Protein AF-A0A3M1I509-F1 (afdb_monomer)

Sequence (193 aa):
MLRKSLLLSLLLALLLAACAPAASATSRAIEEPEQPPANAPALETPPPEETPPCAFVWARRELPELSAQLEEALQGLDVPRLTARAVAYGEDCLDEDGNPVYFATRQTDFYVMLEVESLQDEARLGDLLERVLTALGRFPTDQTPGPNPGYVSITFQATGEARQLRFAITQAEQALREGLRGADLLRALHPTP

Mean predicted aligned error: 12.88 Å

pLDDT: mean 86.25, std 16.76, range [48.28, 98.69]

Foldseek 3Di:
DPPPVVVVVVVVVPPPDDDDDDPDPDPDDPDDPDDPPPDDPPDPDPDPDPDADWDWDKDKDWDVVVQVLLVVLLPPPPFPDKGKTKMFTFIFTAHPVGDGPDTQGAFIEMEMETEDADPPPQQSVQQSVVSSLVSCVVCDRVNDPHNDFYKYWYWYDHVVDIDIFIDTNVQLVVCVVVVQTGNRSVCSRCPDD

Radius of gyration: 27.36 Å; Cα contacts (8 Å, |Δi|>4): 277; chains: 1; bounding box: 60×59×78 Å

Structure (mmCIF, N/CA/C/O backbone):
data_AF-A0A3M1I509-F1
#
_entry.id   AF-A0A3M1I509-F1
#
loop_
_atom_site.group_PDB
_atom_site.id
_atom_site.type_symbol
_atom_site.label_atom_id
_atom_site.label_alt_id
_atom_site.label_comp_id
_atom_site.label_asym_id
_atom_site.label_entity_id
_atom_site.label_seq_id
_atom_site.pdbx_PDB_ins_code
_atom_site.Cartn_x
_atom_site.Cartn_y
_atom_site.Cartn_z
_atom_site.occupancy
_atom_site.B_iso_or_equiv
_atom_site.auth_seq_id
_atom_site.auth_comp_id
_atom_site.auth_asym_id
_atom_site.auth_atom_id
_atom_site.pdbx_PDB_model_num
ATOM 1 N N . MET A 1 1 ? -34.908 -35.461 30.246 1.00 56.84 1 MET A N 1
ATOM 2 C CA . MET A 1 1 ? -34.281 -34.620 29.200 1.00 56.84 1 MET A CA 1
ATOM 3 C C . MET A 1 1 ? -33.261 -35.431 28.384 1.00 56.84 1 MET A C 1
ATOM 5 O O . MET A 1 1 ? -32.091 -35.097 28.378 1.00 56.84 1 MET A O 1
ATOM 9 N N . LEU A 1 2 ? -33.679 -36.510 27.701 1.00 53.81 2 LEU A N 1
ATOM 10 C CA . LEU A 1 2 ? -32.744 -37.443 27.034 1.00 53.81 2 LEU A CA 1
ATOM 11 C C . LEU A 1 2 ? -33.280 -38.002 25.697 1.00 53.81 2 LEU A C 1
ATOM 13 O O . LEU A 1 2 ? -33.045 -39.152 25.354 1.00 53.81 2 LEU A O 1
ATOM 17 N N . ARG A 1 3 ? -34.074 -37.214 24.956 1.00 55.44 3 ARG A N 1
ATOM 18 C CA . ARG A 1 3 ? -34.692 -37.650 23.681 1.00 55.44 3 ARG A CA 1
ATOM 19 C C . ARG A 1 3 ? -34.427 -36.736 22.478 1.00 55.44 3 ARG A C 1
ATOM 21 O O . ARG A 1 3 ? -34.761 -37.110 21.364 1.00 55.44 3 ARG A O 1
ATOM 28 N N . LYS A 1 4 ? -33.791 -35.573 22.669 1.00 49.66 4 LYS A N 1
ATOM 29 C CA . LYS A 1 4 ? -33.455 -34.640 21.572 1.00 49.66 4 LYS A CA 1
ATOM 30 C C . LYS A 1 4 ? -32.085 -34.900 20.923 1.00 49.66 4 LYS A C 1
ATOM 32 O O . LYS A 1 4 ? -31.875 -34.469 19.799 1.00 49.66 4 LYS A O 1
ATOM 37 N N . SER A 1 5 ? -31.191 -35.647 21.581 1.00 54.53 5 SER A N 1
ATOM 38 C CA . SER A 1 5 ? -29.825 -35.882 21.078 1.00 54.53 5 SER A CA 1
ATOM 39 C C . SER A 1 5 ? -29.721 -36.994 20.027 1.00 54.53 5 SER A C 1
ATOM 41 O O . SER A 1 5 ? -28.746 -37.014 19.292 1.00 54.53 5 SER A O 1
ATOM 43 N N . LEU A 1 6 ? -30.709 -37.896 19.917 1.00 51.38 6 LEU A N 1
ATOM 44 C CA . LEU A 1 6 ? -30.659 -38.997 18.939 1.00 51.38 6 LEU A CA 1
ATOM 45 C C . LEU A 1 6 ? -31.106 -38.573 17.527 1.00 51.38 6 LEU A C 1
ATOM 47 O O . LEU A 1 6 ? -30.670 -39.156 16.542 1.00 51.38 6 LEU A O 1
ATOM 51 N N . LEU A 1 7 ? -31.959 -37.549 17.424 1.00 52.59 7 LEU A N 1
ATOM 52 C CA . LEU A 1 7 ? -32.486 -37.052 16.145 1.00 52.59 7 LEU A CA 1
ATOM 53 C C . LEU A 1 7 ? -31.482 -36.171 15.387 1.00 52.59 7 LEU A C 1
ATOM 55 O O . LEU A 1 7 ? -31.519 -36.130 14.161 1.00 52.59 7 LEU A O 1
ATOM 59 N N . LEU A 1 8 ? -30.555 -35.514 16.093 1.00 50.69 8 LEU A N 1
ATOM 60 C CA . LEU A 1 8 ? -29.536 -34.669 15.463 1.00 50.69 8 LEU A CA 1
ATOM 61 C C . LEU A 1 8 ? -28.395 -35.496 14.844 1.00 50.69 8 LEU A C 1
ATOM 63 O O . LEU A 1 8 ? -27.834 -35.107 13.825 1.00 50.69 8 LEU A O 1
ATOM 67 N N . SER A 1 9 ? -28.098 -36.672 15.407 1.00 53.91 9 SER A N 1
ATOM 68 C CA . SER A 1 9 ? -27.063 -37.576 14.886 1.00 53.91 9 SER A CA 1
ATOM 69 C C . SER A 1 9 ? -27.472 -38.282 13.588 1.00 53.91 9 SER A C 1
ATOM 71 O O . SER A 1 9 ? -26.605 -38.620 12.790 1.00 53.91 9 SER A O 1
ATOM 73 N N . LEU A 1 10 ? -28.775 -38.472 13.337 1.00 52.72 10 LEU A N 1
ATOM 74 C CA . LEU A 1 10 ? -29.257 -39.141 12.122 1.00 52.72 10 LEU A CA 1
ATOM 75 C C . LEU A 1 10 ? -29.285 -38.208 10.895 1.00 52.72 10 LEU A C 1
ATOM 77 O O . LEU A 1 10 ? -29.111 -38.676 9.774 1.00 52.72 10 LEU A O 1
ATOM 81 N N . LEU A 1 11 ? -29.438 -36.890 11.092 1.00 53.00 11 LEU A N 1
ATOM 82 C CA . LEU A 1 11 ? -29.375 -35.910 9.996 1.00 53.00 11 LEU A CA 1
ATOM 83 C C . LEU A 1 11 ? -27.942 -35.633 9.514 1.00 53.00 11 LEU A C 1
ATOM 85 O O . LEU A 1 11 ? -27.754 -35.307 8.345 1.00 53.00 11 LEU A O 1
ATOM 89 N N . LEU A 1 12 ? -26.930 -35.800 10.373 1.00 51.00 12 LEU A N 1
ATOM 90 C CA . LEU A 1 12 ? -25.531 -35.550 10.006 1.00 51.00 12 LEU A CA 1
ATOM 91 C C . LEU A 1 12 ? -24.916 -36.689 9.166 1.00 51.00 12 LEU A C 1
ATOM 93 O O . LEU A 1 12 ? -23.935 -36.471 8.465 1.00 51.00 12 LEU A O 1
ATOM 97 N N . ALA A 1 13 ? -25.512 -37.887 9.182 1.00 53.75 13 ALA A N 1
ATOM 98 C CA . ALA A 1 13 ? -25.038 -39.035 8.404 1.00 53.75 13 ALA A CA 1
ATOM 99 C C . ALA A 1 13 ? -25.604 -39.099 6.968 1.00 53.75 13 ALA A C 1
ATOM 101 O O . ALA A 1 13 ? -25.039 -39.796 6.130 1.00 53.75 13 ALA A O 1
ATOM 102 N N . LEU A 1 14 ? -26.693 -38.379 6.657 1.00 50.78 14 LEU A N 1
ATOM 103 C CA . LEU A 1 14 ? -27.383 -38.488 5.359 1.00 50.78 14 LEU A CA 1
ATOM 104 C C . LEU A 1 14 ? -26.909 -37.495 4.278 1.00 50.78 14 LEU A C 1
ATOM 106 O O . LEU A 1 14 ? -27.309 -37.627 3.126 1.00 50.78 14 LEU A O 1
ATOM 110 N N . LEU A 1 15 ? -26.060 -36.519 4.615 1.00 51.78 15 LEU A N 1
ATOM 111 C CA . LEU A 1 15 ? -25.585 -35.481 3.679 1.00 51.78 15 LEU A CA 1
ATOM 112 C C . LEU A 1 15 ? -24.199 -35.767 3.066 1.00 51.78 15 LEU A C 1
ATOM 114 O O . LEU A 1 15 ? -23.689 -34.954 2.303 1.00 51.78 15 LEU A O 1
ATOM 118 N N . LEU A 1 16 ? -23.597 -36.926 3.354 1.00 53.19 16 LEU A N 1
ATOM 119 C CA . LEU A 1 16 ? -22.263 -37.325 2.868 1.00 53.19 16 LEU A CA 1
ATOM 120 C C . LEU A 1 16 ? -22.282 -38.194 1.591 1.00 53.19 16 LEU A C 1
ATOM 122 O O . LEU A 1 16 ? -21.254 -38.752 1.219 1.00 53.19 16 LEU A O 1
ATOM 126 N N . ALA A 1 17 ? -23.423 -38.322 0.903 1.00 57.19 17 ALA A N 1
ATOM 127 C CA . ALA A 1 17 ? -23.593 -39.258 -0.214 1.00 57.19 17 ALA A CA 1
ATOM 128 C C . ALA A 1 17 ? -24.190 -38.616 -1.484 1.00 57.19 17 ALA A C 1
ATOM 130 O O . ALA A 1 17 ? -25.269 -39.001 -1.918 1.00 57.19 17 ALA A O 1
ATOM 131 N N . ALA A 1 18 ? -23.505 -37.637 -2.080 1.00 53.09 18 ALA A N 1
ATOM 132 C CA . ALA A 1 18 ? -23.700 -37.158 -3.463 1.00 53.09 18 ALA A CA 1
ATOM 133 C C . ALA A 1 18 ? -22.638 -36.066 -3.708 1.00 53.09 18 ALA A C 1
ATOM 135 O O . ALA A 1 18 ? -22.552 -35.141 -2.919 1.00 53.09 18 ALA A O 1
ATOM 136 N N . CYS A 1 19 ? -21.738 -36.065 -4.684 1.00 51.09 19 CYS A N 1
ATOM 137 C CA . CYS A 1 19 ? -21.673 -36.675 -5.998 1.00 51.09 19 CYS A CA 1
ATOM 138 C C . CYS A 1 19 ? -20.197 -36.969 -6.297 1.00 51.09 19 CYS A C 1
ATOM 140 O O . CYS A 1 19 ? -19.355 -36.080 -6.181 1.00 51.09 19 CYS A O 1
ATOM 142 N N . ALA A 1 20 ? -19.887 -38.187 -6.733 1.00 63.75 20 ALA A N 1
ATOM 143 C CA . ALA A 1 20 ? -18.622 -38.464 -7.401 1.00 63.75 20 ALA A CA 1
ATOM 144 C C . ALA A 1 20 ? -18.786 -38.129 -8.896 1.00 63.75 20 ALA A C 1
ATOM 146 O O . ALA A 1 20 ? -19.652 -38.727 -9.540 1.00 63.75 20 ALA A O 1
ATOM 147 N N . PRO A 1 21 ? -18.009 -37.200 -9.483 1.00 63.31 21 PRO A N 1
ATOM 148 C CA . PRO A 1 21 ? -17.959 -37.070 -10.930 1.00 63.31 21 PRO A CA 1
ATOM 149 C C . PRO A 1 21 ? -17.205 -38.269 -11.518 1.00 63.31 21 PRO A C 1
ATOM 151 O O . PRO A 1 21 ? -16.049 -38.533 -11.188 1.00 63.31 21 PRO A O 1
ATOM 154 N N . ALA A 1 22 ? -17.892 -39.006 -12.389 1.00 62.72 22 ALA A N 1
ATOM 155 C CA . ALA A 1 22 ? -17.317 -40.069 -13.195 1.00 62.72 22 ALA A CA 1
ATOM 156 C C . ALA A 1 22 ? -16.249 -39.482 -14.130 1.00 62.72 22 ALA A C 1
ATOM 158 O O . ALA A 1 22 ? -16.558 -38.732 -15.057 1.00 62.72 22 ALA A O 1
ATOM 159 N N . ALA A 1 23 ? -14.986 -39.828 -13.886 1.00 57.03 23 ALA A N 1
ATOM 160 C CA . ALA A 1 23 ? -13.900 -39.551 -14.810 1.00 57.03 23 ALA A CA 1
ATOM 161 C C . ALA A 1 23 ? -14.115 -40.384 -16.084 1.00 57.03 23 ALA A C 1
ATOM 163 O O . ALA A 1 23 ? -13.901 -41.596 -16.096 1.00 57.03 23 ALA A O 1
ATOM 164 N N . SER A 1 24 ? -14.569 -39.735 -17.155 1.00 61.34 24 SER A N 1
ATOM 165 C CA . SER A 1 24 ? -14.547 -40.320 -18.494 1.00 61.34 24 SER A CA 1
ATOM 166 C C . SER A 1 24 ? -13.108 -40.293 -18.997 1.00 61.34 24 SER A C 1
ATOM 168 O O . SER A 1 24 ? -12.571 -39.238 -19.325 1.00 61.34 24 SER A O 1
ATOM 170 N N . ALA A 1 25 ? -12.468 -41.459 -19.019 1.00 56.97 25 ALA A N 1
ATOM 171 C CA . ALA A 1 25 ? -11.192 -41.645 -19.689 1.00 56.97 25 ALA A CA 1
ATOM 172 C C . ALA A 1 25 ? -11.435 -41.657 -21.205 1.00 56.97 25 ALA A C 1
ATOM 174 O O . ALA A 1 25 ? -11.765 -42.686 -21.793 1.00 56.97 25 ALA A O 1
ATOM 175 N N . THR A 1 26 ? -11.300 -40.497 -21.845 1.00 59.62 26 THR A N 1
ATOM 176 C CA . THR A 1 26 ? -11.258 -40.400 -23.304 1.00 59.62 26 THR A CA 1
ATOM 177 C C . THR A 1 26 ? -9.924 -40.972 -23.777 1.00 59.62 26 THR A C 1
ATOM 179 O O . THR A 1 26 ? -8.871 -40.361 -23.597 1.00 59.62 26 THR A O 1
ATOM 182 N N . SER A 1 27 ? -9.966 -42.169 -24.361 1.00 63.31 27 SER A N 1
ATOM 183 C CA . SER A 1 27 ? -8.847 -42.761 -25.091 1.00 63.31 27 SER A CA 1
ATOM 184 C C . SER A 1 27 ? -8.543 -41.872 -26.299 1.00 63.31 27 SER A C 1
ATOM 186 O O . SER A 1 27 ? -9.297 -41.841 -27.270 1.00 63.31 27 SER A O 1
ATOM 188 N N . ARG A 1 28 ? -7.473 -41.077 -26.208 1.00 60.59 28 ARG A N 1
ATOM 189 C CA . ARG A 1 28 ? -6.906 -40.385 -27.365 1.00 60.59 28 ARG A CA 1
ATOM 190 C C . ARG A 1 28 ? -6.268 -41.444 -28.256 1.00 60.59 28 ARG A C 1
ATOM 192 O O . ARG A 1 28 ? -5.337 -42.124 -27.829 1.00 60.59 28 ARG A O 1
ATOM 199 N N . ALA A 1 29 ? -6.776 -41.569 -29.478 1.00 63.09 29 ALA A N 1
ATOM 200 C CA . ALA A 1 29 ? -6.044 -42.209 -30.554 1.00 63.09 29 ALA A CA 1
ATOM 201 C C . ALA A 1 29 ? -4.679 -41.516 -30.668 1.00 63.09 29 ALA A C 1
ATOM 203 O O . ALA A 1 29 ? -4.600 -40.288 -30.711 1.00 63.09 29 ALA A O 1
ATOM 204 N N . ILE A 1 30 ? -3.615 -42.312 -30.631 1.00 62.16 30 ILE A N 1
ATOM 205 C CA . ILE A 1 30 ? -2.266 -41.860 -30.949 1.00 62.16 30 ILE A CA 1
ATOM 206 C C . ILE A 1 30 ? -2.284 -41.621 -32.454 1.00 62.16 30 ILE A C 1
ATOM 208 O O . ILE A 1 30 ? -2.328 -42.570 -33.234 1.00 62.16 30 ILE A O 1
ATOM 212 N N . GLU A 1 31 ? -2.364 -40.355 -32.840 1.00 62.00 31 GLU A N 1
ATOM 213 C CA . GLU A 1 31 ? -2.177 -39.932 -34.219 1.00 62.00 31 GLU A CA 1
ATOM 214 C C . GLU A 1 31 ? -0.693 -40.116 -34.548 1.00 62.00 31 GLU A C 1
ATOM 216 O O . GLU A 1 31 ? 0.190 -39.641 -33.826 1.00 62.00 31 GLU A O 1
ATOM 221 N N . GLU A 1 32 ? -0.435 -40.918 -35.576 1.00 66.19 32 GLU A N 1
ATOM 222 C CA . GLU A 1 32 ? 0.894 -41.171 -36.114 1.00 66.19 32 GLU A CA 1
ATOM 223 C C . GLU A 1 32 ? 1.511 -39.831 -36.545 1.00 66.19 32 GLU A C 1
ATOM 225 O O . GLU A 1 32 ? 0.829 -39.058 -37.220 1.00 66.19 32 GLU A O 1
ATOM 230 N N . PRO A 1 33 ? 2.755 -39.503 -36.147 1.00 61.88 33 PRO A N 1
ATOM 231 C CA . PRO A 1 33 ? 3.369 -38.241 -36.529 1.00 61.88 33 PRO A CA 1
ATOM 232 C C . PRO A 1 33 ? 3.486 -38.177 -38.050 1.00 61.88 33 PRO A C 1
ATOM 234 O O . PRO A 1 33 ? 4.293 -38.887 -38.651 1.00 61.88 33 PRO A O 1
ATOM 237 N N . GLU A 1 34 ? 2.673 -37.328 -38.672 1.00 63.97 34 GLU A N 1
ATOM 238 C CA . GLU A 1 34 ? 2.767 -37.047 -40.095 1.00 63.97 34 GLU A CA 1
ATOM 239 C C . GLU A 1 34 ? 4.149 -36.441 -40.360 1.00 63.97 34 GLU A C 1
ATOM 241 O O . GLU A 1 34 ? 4.530 -35.406 -39.806 1.00 63.97 34 GLU A O 1
ATOM 246 N N . GLN A 1 35 ? 4.951 -37.169 -41.134 1.00 65.50 35 GLN A N 1
ATOM 247 C CA . GLN A 1 35 ? 6.338 -36.832 -41.409 1.00 65.50 35 GLN A CA 1
ATOM 248 C C . GLN A 1 35 ? 6.372 -35.477 -42.141 1.00 65.50 35 GLN A C 1
ATOM 250 O O . GLN A 1 35 ? 5.813 -35.376 -43.238 1.00 65.50 35 GLN A O 1
ATOM 255 N N . PRO A 1 36 ? 6.996 -34.426 -41.575 1.00 65.06 36 PRO A N 1
ATOM 256 C CA . PRO A 1 36 ? 6.983 -33.111 -42.195 1.00 65.06 36 PRO A CA 1
ATOM 257 C C . PRO A 1 36 ? 7.656 -33.169 -43.576 1.00 65.06 36 PRO A C 1
ATOM 259 O O . PRO A 1 36 ? 8.656 -33.878 -43.745 1.00 65.06 36 PRO A O 1
ATOM 262 N N . PRO A 1 37 ? 7.131 -32.444 -44.580 1.00 64.69 37 PRO A N 1
ATOM 263 C CA . PRO A 1 37 ? 7.694 -32.440 -45.922 1.00 64.69 37 PRO A CA 1
ATOM 264 C C . PRO A 1 37 ? 9.160 -32.001 -45.870 1.00 64.69 37 PRO A C 1
ATOM 266 O O . PRO A 1 37 ? 9.486 -30.923 -45.378 1.00 64.69 37 PRO A O 1
ATOM 269 N N . ALA A 1 38 ? 10.045 -32.837 -46.417 1.00 61.25 38 ALA A N 1
ATOM 270 C CA . ALA A 1 38 ? 11.504 -32.698 -46.373 1.00 61.25 38 ALA A CA 1
ATOM 271 C C . ALA A 1 38 ? 12.079 -31.486 -47.146 1.00 61.25 38 ALA A C 1
ATOM 273 O O . ALA A 1 38 ? 13.276 -31.442 -47.397 1.00 61.25 38 ALA A O 1
ATOM 274 N N . ASN A 1 39 ? 11.247 -30.513 -47.530 1.00 65.44 39 ASN A N 1
ATOM 275 C CA . ASN A 1 39 ? 11.613 -29.348 -48.341 1.00 65.44 39 ASN A CA 1
ATOM 276 C C . ASN A 1 39 ? 10.921 -28.057 -47.857 1.00 65.44 39 ASN A C 1
ATOM 278 O O . ASN A 1 39 ? 10.505 -27.230 -48.667 1.00 65.44 39 ASN A O 1
ATOM 282 N N . ALA A 1 40 ? 10.770 -27.870 -46.543 1.00 63.88 40 ALA A N 1
ATOM 283 C CA . ALA A 1 40 ? 10.481 -26.538 -46.016 1.00 63.88 40 ALA A CA 1
ATOM 284 C C . ALA A 1 40 ? 11.745 -25.661 -46.162 1.00 63.88 40 ALA A C 1
ATOM 286 O O . ALA A 1 40 ? 12.827 -26.113 -45.775 1.00 63.88 40 ALA A O 1
ATOM 287 N N . PRO A 1 41 ? 11.655 -24.439 -46.723 1.00 67.56 41 PRO A N 1
ATOM 288 C CA . PRO A 1 41 ? 12.782 -23.516 -46.732 1.00 67.56 41 PRO A CA 1
ATOM 289 C C . PRO A 1 41 ? 13.240 -23.279 -45.293 1.00 67.56 41 PRO A C 1
ATOM 291 O O . PRO A 1 41 ? 12.411 -23.046 -44.411 1.00 67.56 41 PRO A O 1
ATOM 294 N N . ALA A 1 42 ? 14.550 -23.375 -45.055 1.00 68.06 42 ALA A N 1
ATOM 295 C CA . ALA A 1 42 ? 15.130 -23.033 -43.767 1.00 68.06 42 ALA A CA 1
ATOM 296 C C . ALA A 1 42 ? 14.707 -21.599 -43.429 1.00 68.06 42 ALA A C 1
ATOM 298 O O . ALA A 1 42 ? 15.048 -20.668 -44.157 1.00 68.06 42 ALA A O 1
ATOM 299 N N . LEU A 1 43 ? 13.916 -21.438 -42.366 1.00 66.25 43 LEU A N 1
ATOM 300 C CA . LEU A 1 43 ? 13.645 -20.127 -41.794 1.00 66.25 43 LEU A CA 1
ATOM 301 C C . LEU A 1 43 ? 15.002 -19.549 -41.398 1.00 66.25 43 LEU A C 1
ATOM 303 O O . LEU A 1 43 ? 15.691 -20.124 -40.555 1.00 66.25 43 LEU A O 1
ATOM 307 N N . GLU A 1 44 ? 15.410 -18.469 -42.060 1.00 71.56 44 GLU A N 1
ATOM 308 C CA . GLU A 1 44 ? 16.595 -17.719 -41.666 1.00 71.56 44 GLU A CA 1
ATOM 309 C C . GLU A 1 44 ? 16.389 -17.286 -40.215 1.00 71.56 44 GLU A C 1
ATOM 311 O O . GLU A 1 44 ? 15.464 -16.534 -39.903 1.00 71.56 44 GLU A O 1
ATOM 316 N N . THR A 1 45 ? 17.206 -17.826 -39.309 1.00 72.62 45 THR A N 1
ATOM 317 C CA . THR A 1 45 ? 17.237 -17.361 -37.927 1.00 72.62 45 THR A CA 1
ATOM 318 C C . THR A 1 45 ? 17.578 -15.876 -37.981 1.00 72.62 45 THR A C 1
ATOM 320 O O . THR A 1 45 ? 18.640 -15.544 -38.521 1.00 72.62 45 THR A O 1
ATOM 323 N N . PRO A 1 46 ? 16.712 -14.976 -37.480 1.00 71.81 46 PRO A N 1
ATOM 324 C CA . PRO A 1 46 ? 17.048 -13.564 -37.444 1.00 71.81 46 PRO A CA 1
ATOM 325 C C . PRO A 1 46 ? 18.380 -13.401 -36.697 1.00 71.81 46 PRO A C 1
ATOM 327 O O . PRO A 1 46 ? 18.627 -14.136 -35.731 1.00 71.81 46 PRO A O 1
ATOM 330 N N . PRO A 1 47 ? 19.268 -12.504 -37.159 1.00 74.50 47 PRO A N 1
ATOM 331 C CA . PRO A 1 47 ? 20.517 -12.241 -36.459 1.00 74.50 47 PRO A CA 1
ATOM 332 C C . PRO A 1 47 ? 20.211 -11.904 -34.990 1.00 74.50 47 PRO A C 1
ATOM 334 O O . PRO A 1 47 ? 19.170 -11.295 -34.728 1.00 74.50 47 PRO A O 1
ATOM 337 N N . PRO A 1 48 ? 21.069 -12.312 -34.032 1.00 70.44 48 PRO A N 1
ATOM 338 C CA . PRO A 1 48 ? 20.872 -11.954 -32.635 1.00 70.44 48 PRO A CA 1
ATOM 339 C C . PRO A 1 48 ? 20.740 -10.435 -32.551 1.00 70.44 48 PRO A C 1
ATOM 341 O O . PRO A 1 48 ? 21.641 -9.726 -32.998 1.00 70.44 48 PRO A O 1
ATOM 344 N N . GLU A 1 49 ? 19.616 -9.939 -32.034 1.00 72.56 49 GLU A N 1
ATOM 345 C CA . GLU A 1 49 ? 19.483 -8.518 -31.731 1.00 72.56 49 GLU A CA 1
ATOM 346 C C . GLU A 1 49 ? 20.586 -8.170 -30.729 1.00 72.56 49 GLU A C 1
ATOM 348 O O . GLU A 1 49 ? 20.587 -8.656 -29.594 1.00 72.56 49 GLU A O 1
ATOM 353 N N . GLU A 1 50 ? 21.572 -7.385 -31.170 1.00 70.19 50 GLU A N 1
ATOM 354 C CA . GLU A 1 50 ? 22.576 -6.828 -30.274 1.00 70.19 50 GLU A CA 1
ATOM 355 C C . GLU A 1 50 ? 21.828 -5.984 -29.249 1.00 70.19 50 GLU A C 1
ATOM 357 O O . GLU A 1 50 ? 21.239 -4.953 -29.573 1.00 70.19 50 GLU A O 1
ATOM 362 N N . THR A 1 51 ? 21.783 -6.466 -28.008 1.00 65.81 51 THR A N 1
ATOM 363 C CA . THR A 1 51 ? 21.173 -5.706 -26.925 1.00 65.81 51 THR A CA 1
ATOM 364 C C . THR A 1 51 ? 22.050 -4.471 -26.732 1.00 65.81 51 THR A C 1
ATOM 366 O O . THR A 1 51 ? 23.237 -4.643 -26.434 1.00 65.81 51 THR A O 1
ATOM 369 N N . PRO A 1 52 ? 21.529 -3.247 -26.942 1.00 70.31 52 PRO A N 1
ATOM 370 C CA . PRO A 1 52 ? 22.339 -2.049 -26.799 1.00 70.31 52 PRO A CA 1
ATOM 371 C C . PRO A 1 52 ? 22.952 -2.019 -25.391 1.00 70.31 52 PRO A C 1
ATOM 373 O O . PRO A 1 52 ? 22.311 -2.479 -24.435 1.00 70.31 52 PRO A O 1
ATOM 376 N N . PRO A 1 53 ? 24.198 -1.532 -25.246 1.00 79.44 53 PRO A N 1
ATOM 377 C CA . PRO A 1 53 ? 24.834 -1.422 -23.944 1.00 79.44 53 PRO A CA 1
ATOM 378 C C . PRO A 1 53 ? 23.931 -0.600 -23.024 1.00 79.44 53 PRO A C 1
ATOM 380 O O . PRO A 1 53 ? 23.501 0.495 -23.373 1.00 79.44 53 PRO A O 1
ATOM 383 N N . CYS A 1 54 ? 23.614 -1.166 -21.864 1.00 87.00 54 CYS A N 1
ATOM 384 C CA . CYS A 1 54 ? 22.622 -0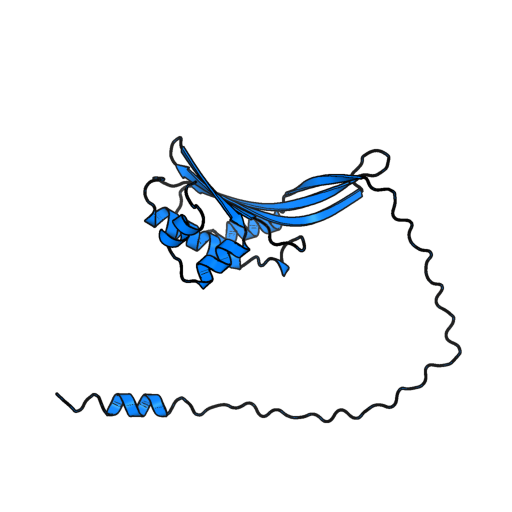.612 -20.960 1.00 87.00 54 CYS A CA 1
ATOM 385 C C . CYS A 1 54 ? 23.222 -0.386 -19.575 1.00 87.00 54 CYS A C 1
ATOM 387 O O . CYS A 1 54 ? 23.759 -1.314 -18.961 1.00 87.00 54 CYS A O 1
ATOM 389 N N . ALA A 1 55 ? 23.087 0.838 -19.065 1.00 93.25 55 ALA A N 1
ATOM 390 C CA . ALA A 1 55 ? 23.349 1.148 -17.667 1.00 93.25 55 ALA A CA 1
ATOM 391 C C . ALA A 1 55 ? 22.029 1.109 -16.887 1.00 93.25 55 ALA A C 1
ATOM 393 O O . ALA A 1 55 ? 21.142 1.929 -17.117 1.00 93.25 55 ALA A O 1
ATOM 394 N N . PHE A 1 56 ? 21.897 0.153 -15.966 1.00 95.44 56 PHE A N 1
ATOM 395 C CA . PHE A 1 56 ? 20.712 0.032 -15.117 1.00 95.44 56 PHE A CA 1
ATOM 396 C C . PHE A 1 56 ? 20.819 0.935 -13.885 1.00 95.44 56 PHE A C 1
ATOM 398 O O . PHE A 1 56 ? 21.802 0.874 -13.141 1.00 95.44 56 PHE A O 1
ATOM 405 N N . VAL A 1 57 ? 19.792 1.755 -13.652 1.00 97.31 57 VAL A N 1
ATOM 406 C CA . VAL A 1 57 ? 19.675 2.628 -12.474 1.00 97.31 57 VAL A CA 1
ATOM 407 C C . VAL A 1 57 ? 18.324 2.441 -11.792 1.00 97.31 57 VAL A C 1
ATOM 409 O O . VAL A 1 57 ? 17.295 2.335 -12.452 1.00 97.31 57 VAL A O 1
ATOM 412 N N . TRP A 1 58 ? 18.304 2.421 -10.457 1.00 97.69 58 TRP A N 1
ATOM 413 C CA . TRP A 1 58 ? 17.061 2.277 -9.695 1.00 97.69 58 TRP A CA 1
ATOM 414 C C . TRP A 1 58 ? 16.076 3.409 -9.992 1.00 97.69 58 TRP A C 1
ATOM 416 O O . TRP A 1 58 ? 16.407 4.588 -9.863 1.00 97.69 58 TRP A O 1
ATOM 426 N N . ALA A 1 59 ? 14.840 3.037 -10.307 1.00 97.94 59 ALA A N 1
ATOM 427 C CA . ALA A 1 59 ? 13.767 3.949 -10.660 1.00 97.94 59 ALA A CA 1
ATOM 428 C C . ALA A 1 59 ? 12.416 3.477 -10.102 1.00 97.94 59 ALA A C 1
ATOM 430 O O . ALA A 1 59 ? 12.245 2.351 -9.622 1.00 97.94 59 ALA A O 1
ATOM 431 N N . ARG A 1 60 ? 11.440 4.386 -10.127 1.00 97.94 60 ARG A N 1
ATOM 432 C CA . ARG A 1 60 ? 10.069 4.153 -9.663 1.00 97.94 60 ARG A CA 1
ATOM 433 C C . ARG A 1 60 ? 9.088 4.752 -10.653 1.00 97.94 60 ARG A C 1
ATOM 435 O O . ARG A 1 60 ? 9.307 5.872 -11.109 1.00 97.94 60 ARG A O 1
ATOM 442 N N . ARG A 1 61 ? 7.995 4.043 -10.930 1.00 98.44 61 ARG A N 1
ATOM 443 C CA . ARG A 1 61 ? 6.899 4.530 -11.776 1.00 98.44 61 ARG A CA 1
ATOM 444 C C . ARG A 1 61 ? 5.575 4.383 -11.036 1.00 98.44 61 ARG A C 1
ATOM 446 O O . ARG A 1 61 ? 5.276 3.310 -10.520 1.00 98.44 61 ARG A O 1
ATOM 453 N N . GLU A 1 62 ? 4.809 5.466 -10.955 1.00 98.31 62 GLU A N 1
ATOM 454 C CA . GLU A 1 62 ? 3.443 5.418 -10.424 1.00 98.31 62 GLU A CA 1
ATOM 455 C C . GLU A 1 62 ? 2.570 4.553 -11.344 1.00 98.31 62 GLU A C 1
ATOM 457 O O . GLU A 1 62 ? 2.743 4.564 -12.565 1.00 98.31 62 GLU A O 1
ATOM 462 N N . LEU A 1 63 ? 1.639 3.804 -10.756 1.00 98.31 63 LEU A N 1
ATOM 463 C CA . LEU A 1 63 ? 0.674 2.971 -11.473 1.00 98.31 63 LEU A CA 1
ATOM 464 C C . LEU A 1 63 ? -0.725 3.566 -11.256 1.00 98.31 63 LEU A C 1
ATOM 466 O O . LEU A 1 63 ? -1.426 3.127 -10.339 1.00 98.31 63 LEU A O 1
ATOM 470 N N . PRO A 1 64 ? -1.132 4.604 -12.010 1.00 98.06 64 PRO A N 1
ATOM 471 C CA . PRO A 1 64 ? -2.345 5.363 -11.710 1.00 98.06 64 PRO A CA 1
ATOM 472 C C . PRO A 1 64 ? -3.619 4.518 -11.814 1.00 98.06 64 PRO A C 1
ATOM 474 O O . PRO A 1 64 ? -4.492 4.640 -10.958 1.00 98.06 64 PRO A O 1
ATOM 477 N N . GLU A 1 65 ? -3.712 3.604 -12.782 1.00 97.81 65 GLU A N 1
ATOM 478 C CA . GLU A 1 65 ? -4.870 2.716 -12.924 1.00 97.81 65 GLU A CA 1
ATOM 479 C C . GLU A 1 65 ? -4.987 1.749 -11.738 1.00 97.81 65 GLU A C 1
ATOM 481 O O . GLU A 1 65 ? -6.076 1.560 -11.199 1.00 97.81 65 GLU A O 1
ATOM 486 N N . LEU A 1 66 ? -3.868 1.164 -11.296 1.00 97.94 66 LEU A N 1
ATOM 487 C CA . LEU A 1 66 ? -3.843 0.258 -10.142 1.00 97.94 66 LEU A CA 1
ATOM 488 C C . LEU A 1 66 ? -4.064 1.016 -8.824 1.00 97.94 66 LEU A C 1
ATOM 490 O O . LEU A 1 66 ? -4.710 0.505 -7.914 1.00 97.94 66 LEU A O 1
ATOM 494 N N . SER A 1 67 ? -3.573 2.253 -8.738 1.00 98.50 67 SER A N 1
ATOM 495 C CA . SER A 1 67 ? -3.808 3.151 -7.603 1.00 98.50 67 SER A CA 1
ATOM 496 C C . SER A 1 67 ? -5.293 3.474 -7.461 1.00 98.50 67 SER A C 1
ATOM 498 O O . SER A 1 67 ? -5.838 3.327 -6.373 1.00 98.50 67 SER A O 1
ATOM 500 N N . ALA A 1 68 ? -5.968 3.813 -8.563 1.00 98.00 68 ALA A N 1
ATOM 501 C CA . ALA A 1 68 ? -7.405 4.072 -8.566 1.00 98.00 68 ALA A CA 1
ATOM 502 C C . ALA A 1 68 ? -8.215 2.833 -8.148 1.00 98.00 68 ALA A C 1
ATOM 504 O O . ALA A 1 68 ? -9.121 2.943 -7.325 1.00 98.00 68 ALA A O 1
ATOM 505 N N . GLN A 1 69 ? -7.854 1.647 -8.650 1.00 97.88 69 GLN A N 1
ATOM 506 C CA . GLN A 1 69 ? -8.496 0.391 -8.241 1.00 97.88 69 GLN A CA 1
ATOM 507 C C . GLN A 1 69 ? -8.278 0.087 -6.754 1.00 97.88 69 GLN A C 1
ATOM 509 O O . GLN A 1 69 ? -9.191 -0.391 -6.081 1.00 97.88 69 GLN A O 1
ATOM 514 N N . LEU A 1 70 ? -7.081 0.356 -6.223 1.00 97.81 70 LEU A N 1
ATOM 515 C CA . LEU A 1 70 ? -6.791 0.177 -4.803 1.00 97.81 70 LEU A CA 1
ATOM 516 C C . LEU A 1 70 ? -7.593 1.156 -3.940 1.00 97.81 70 LEU A C 1
ATOM 518 O O . LEU A 1 70 ? -8.181 0.739 -2.945 1.00 97.81 70 LEU A O 1
ATOM 522 N N . GLU A 1 71 ? -7.642 2.435 -4.313 1.00 97.44 71 GLU A N 1
ATOM 523 C CA . GLU A 1 71 ? -8.468 3.425 -3.617 1.00 97.44 71 GLU A CA 1
ATOM 524 C C . GLU A 1 71 ? -9.942 3.022 -3.631 1.00 97.44 71 GLU A C 1
ATOM 526 O O . GLU A 1 71 ? -10.583 3.056 -2.583 1.00 97.44 71 GLU A O 1
ATOM 531 N N . GLU A 1 72 ? -10.462 2.561 -4.773 1.00 97.31 72 GLU A N 1
ATOM 532 C CA . GLU A 1 72 ? -11.821 2.028 -4.894 1.00 97.31 72 GLU A CA 1
ATOM 533 C C . GLU A 1 72 ? -12.050 0.817 -3.980 1.00 97.31 72 GLU A C 1
ATOM 535 O O . GLU A 1 72 ? -13.043 0.760 -3.256 1.00 97.31 72 GLU A O 1
ATOM 540 N N . ALA A 1 73 ? -11.113 -0.133 -3.941 1.00 97.12 73 ALA A N 1
ATOM 541 C CA . ALA A 1 73 ? -11.209 -1.311 -3.080 1.00 97.12 73 ALA A CA 1
ATOM 542 C C . ALA A 1 73 ? -11.200 -0.971 -1.579 1.00 97.12 73 ALA A C 1
ATOM 544 O O . ALA A 1 73 ? -11.688 -1.766 -0.772 1.00 97.12 73 ALA A O 1
ATOM 545 N N . LEU A 1 74 ? -10.655 0.191 -1.216 1.00 97.38 74 LEU A N 1
ATOM 546 C CA . LEU A 1 74 ? -10.605 0.715 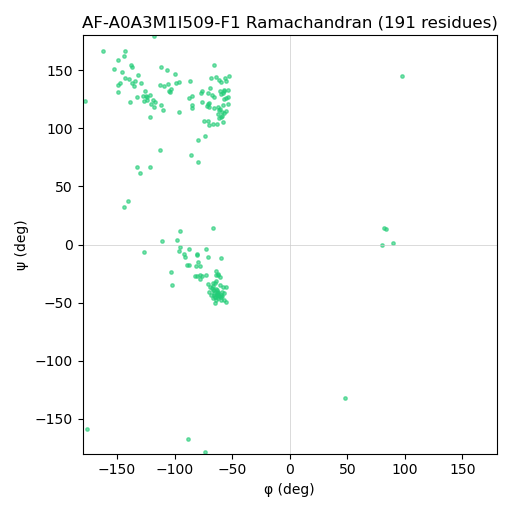0.146 1.00 97.38 74 LEU A CA 1
ATOM 547 C C . LEU A 1 74 ? -11.751 1.690 0.462 1.00 97.38 74 LEU A C 1
ATOM 549 O O . LEU A 1 74 ? -11.865 2.157 1.600 1.00 97.38 74 LEU A O 1
ATOM 553 N N . GLN A 1 75 ? -12.626 1.987 -0.504 1.00 92.94 75 GLN A N 1
ATOM 554 C CA . GLN A 1 75 ? -13.837 2.758 -0.238 1.00 92.94 75 GLN A CA 1
ATOM 555 C C . GLN A 1 75 ? -14.705 2.029 0.796 1.00 92.94 75 GLN A C 1
ATOM 557 O O . GLN A 1 75 ? -14.843 0.806 0.794 1.00 92.94 75 GLN A O 1
ATOM 562 N N . GLY A 1 76 ? -15.296 2.794 1.714 1.00 90.50 76 GLY A N 1
ATOM 563 C CA . GLY A 1 76 ? -16.093 2.251 2.818 1.00 90.50 76 GLY A CA 1
ATOM 564 C C . GLY A 1 76 ? -15.296 1.946 4.088 1.00 90.50 76 GLY A C 1
ATOM 565 O O . GLY A 1 76 ? -15.887 1.516 5.081 1.00 90.50 76 GLY A O 1
ATOM 566 N N . LEU A 1 77 ? -13.983 2.205 4.107 1.00 94.88 77 LEU A N 1
ATOM 567 C CA . LEU A 1 77 ? -13.284 2.405 5.373 1.00 94.88 77 LEU A CA 1
ATOM 568 C C . LEU A 1 77 ? -13.808 3.679 6.041 1.00 94.88 77 LEU A C 1
ATOM 570 O O . LEU A 1 77 ? -13.841 4.749 5.439 1.00 94.88 77 LEU A O 1
ATOM 574 N N . ASP A 1 78 ? -14.228 3.542 7.293 1.00 95.31 78 ASP A N 1
ATOM 575 C CA . ASP A 1 78 ? -14.768 4.629 8.109 1.00 95.31 78 ASP A CA 1
ATOM 576 C C . ASP A 1 78 ? -13.620 5.482 8.679 1.00 95.31 78 ASP A C 1
ATOM 578 O O . ASP A 1 78 ? -13.240 5.375 9.845 1.00 95.31 78 ASP A O 1
ATOM 582 N N . VAL A 1 79 ? -12.975 6.247 7.798 1.00 97.12 79 VAL A N 1
ATOM 583 C CA . VAL A 1 79 ? -11.849 7.132 8.115 1.00 97.12 79 VAL A CA 1
ATOM 584 C C . VAL A 1 79 ? -12.083 8.521 7.509 1.00 97.12 79 VAL A C 1
ATOM 586 O O . VAL A 1 79 ? -12.638 8.609 6.413 1.00 97.12 79 VAL A O 1
ATOM 589 N N . PRO A 1 80 ? -11.649 9.618 8.162 1.00 96.50 80 PRO A N 1
ATOM 590 C CA . PRO A 1 80 ? -11.842 10.974 7.638 1.00 96.50 80 PRO A CA 1
ATOM 591 C C . PRO A 1 80 ? -11.167 11.213 6.284 1.00 96.50 80 PRO A C 1
ATOM 593 O O . PRO A 1 80 ? -11.678 11.958 5.446 1.00 96.50 80 PRO A O 1
ATOM 596 N N . ARG A 1 81 ? -10.009 10.583 6.071 1.00 97.31 81 ARG A N 1
ATOM 597 C CA . ARG A 1 81 ? -9.225 10.687 4.843 1.00 97.31 81 ARG A CA 1
ATOM 598 C C . ARG A 1 81 ? -8.504 9.381 4.564 1.00 97.31 81 ARG A C 1
ATOM 600 O O . ARG A 1 81 ? -7.925 8.767 5.461 1.00 97.31 81 ARG A O 1
ATOM 607 N N . LEU A 1 82 ? -8.505 9.015 3.290 1.00 97.88 82 LEU A N 1
ATOM 608 C CA . LEU A 1 82 ? -7.795 7.873 2.748 1.00 97.88 82 LEU A CA 1
ATOM 609 C C . LEU A 1 82 ? -7.097 8.293 1.459 1.00 97.88 82 LEU A C 1
ATOM 611 O O . LEU A 1 82 ? -7.699 8.967 0.628 1.00 97.88 82 LEU A O 1
ATOM 615 N N . THR A 1 83 ? -5.847 7.876 1.293 1.00 98.06 83 THR A N 1
ATOM 616 C CA . THR A 1 83 ? -5.162 7.902 -0.006 1.00 98.06 83 THR A CA 1
ATOM 617 C C . THR A 1 83 ? -4.452 6.579 -0.205 1.00 98.06 83 THR A C 1
ATOM 619 O O . THR A 1 83 ? -3.839 6.075 0.745 1.00 98.06 83 THR A O 1
ATOM 622 N N . ALA A 1 84 ? -4.475 6.045 -1.420 1.00 98.31 84 ALA A N 1
ATOM 623 C CA . ALA A 1 84 ? -3.758 4.823 -1.735 1.00 98.31 84 ALA A CA 1
ATOM 624 C C . ALA A 1 84 ? -3.096 4.898 -3.109 1.00 98.31 84 ALA A C 1
ATOM 626 O O . ALA A 1 84 ? -3.628 5.462 -4.057 1.00 98.31 84 ALA A O 1
ATOM 627 N N . ARG A 1 85 ? -1.899 4.327 -3.220 1.00 98.38 85 ARG A N 1
ATOM 628 C CA . ARG A 1 85 ? -1.163 4.288 -4.483 1.00 98.38 85 ARG A CA 1
ATOM 629 C C . ARG A 1 85 ? -0.352 3.016 -4.629 1.00 98.38 85 ARG A C 1
ATOM 631 O O . ARG A 1 85 ? 0.150 2.468 -3.645 1.00 98.38 85 ARG A O 1
ATOM 638 N N . ALA A 1 86 ? -0.203 2.593 -5.871 1.0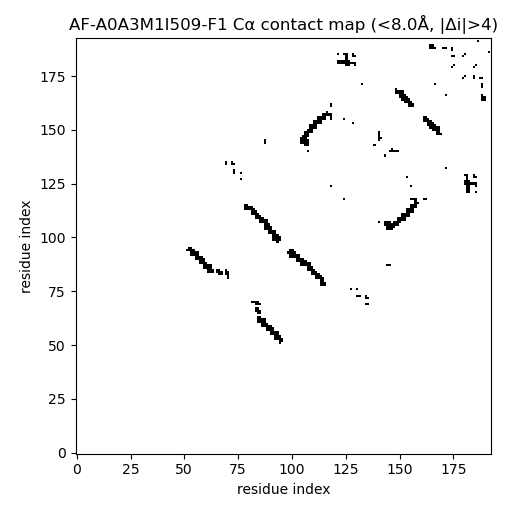0 98.50 86 ALA A N 1
ATOM 639 C CA . ALA A 1 86 ? 0.641 1.491 -6.286 1.00 98.50 86 ALA A CA 1
ATOM 640 C C . ALA A 1 86 ? 1.806 2.025 -7.123 1.00 98.50 86 ALA A C 1
ATOM 642 O O . ALA A 1 86 ? 1.628 2.887 -7.985 1.00 98.50 86 ALA A O 1
ATOM 643 N N . VAL A 1 87 ? 3.005 1.509 -6.870 1.00 98.69 87 VAL A N 1
ATOM 644 C CA . VAL A 1 87 ? 4.241 1.963 -7.511 1.00 98.69 87 VAL A CA 1
ATOM 645 C C . VAL A 1 87 ? 5.024 0.764 -8.002 1.00 98.69 87 VAL A C 1
ATOM 647 O O . VAL A 1 87 ? 5.367 -0.120 -7.220 1.00 98.69 87 VAL A O 1
ATOM 650 N N . ALA A 1 88 ? 5.387 0.771 -9.277 1.00 98.44 88 ALA A N 1
ATOM 651 C CA . ALA A 1 88 ? 6.353 -0.168 -9.814 1.00 98.44 88 ALA A CA 1
ATOM 652 C C . ALA A 1 88 ? 7.768 0.257 -9.399 1.00 98.44 88 ALA A C 1
ATOM 654 O O . ALA A 1 88 ? 8.208 1.373 -9.693 1.00 98.44 88 ALA A O 1
ATOM 655 N N . TYR A 1 89 ? 8.484 -0.635 -8.718 1.00 98.12 89 TYR A N 1
ATOM 656 C CA . TYR A 1 89 ? 9.887 -0.467 -8.345 1.00 98.12 89 TYR A CA 1
ATOM 657 C C . TYR A 1 89 ? 10.754 -1.329 -9.262 1.00 98.12 89 TYR A C 1
ATOM 659 O O . TYR A 1 89 ? 10.460 -2.508 -9.478 1.00 98.12 89 TYR A O 1
ATOM 667 N N . GLY A 1 90 ? 11.813 -0.754 -9.823 1.00 97.88 90 GLY A N 1
ATOM 668 C CA . GLY A 1 90 ? 12.612 -1.424 -10.841 1.00 97.88 90 GLY A CA 1
ATOM 669 C C . GLY A 1 90 ? 13.826 -0.618 -11.264 1.00 97.88 90 GLY A C 1
ATOM 670 O O . GLY A 1 90 ? 14.274 0.263 -10.534 1.00 97.88 90 GLY A O 1
ATOM 671 N N . GLU A 1 91 ? 14.347 -0.920 -12.444 1.00 97.44 91 GLU A N 1
ATOM 672 C CA . GLU A 1 91 ? 15.541 -0.272 -12.985 1.00 97.44 91 GLU A CA 1
ATOM 673 C C . GLU A 1 91 ? 15.236 0.323 -14.362 1.00 97.44 91 GLU A C 1
ATOM 675 O O . GLU A 1 91 ? 14.717 -0.373 -15.234 1.00 97.44 91 GLU A O 1
ATOM 680 N N . ASP A 1 92 ? 15.539 1.606 -14.564 1.00 97.50 92 ASP A N 1
ATOM 681 C CA . ASP A 1 92 ? 15.582 2.181 -15.907 1.00 97.50 92 ASP A CA 1
ATOM 682 C C . ASP A 1 92 ? 16.893 1.747 -16.573 1.00 97.50 92 ASP A C 1
ATOM 684 O O . ASP A 1 92 ? 17.975 1.856 -15.996 1.00 97.50 92 ASP A O 1
ATOM 688 N N . CYS A 1 93 ? 16.772 1.239 -17.790 1.00 95.81 93 CYS A N 1
ATOM 689 C CA . CYS A 1 93 ? 17.867 0.992 -18.704 1.00 95.81 93 CYS A CA 1
ATOM 690 C C . CYS A 1 93 ? 18.160 2.278 -19.466 1.00 95.81 93 CYS A C 1
ATOM 692 O O . CYS A 1 93 ? 17.278 2.765 -20.179 1.00 95.81 93 CYS A O 1
ATOM 694 N N . LEU A 1 94 ? 19.361 2.824 -19.302 1.00 96.00 94 LEU A N 1
ATOM 695 C CA . LEU A 1 94 ? 19.790 4.037 -19.990 1.00 96.00 94 LEU A CA 1
ATOM 696 C C . LEU A 1 94 ? 20.646 3.697 -21.215 1.00 96.00 94 LEU A C 1
ATOM 698 O O . LEU A 1 94 ? 21.491 2.800 -21.134 1.00 96.00 94 LEU A O 1
ATOM 702 N N . ASP A 1 95 ? 20.431 4.420 -22.314 1.00 94.00 95 ASP A N 1
ATOM 703 C CA . ASP A 1 95 ? 21.307 4.402 -23.491 1.00 94.00 95 ASP A CA 1
ATOM 704 C C . ASP A 1 95 ? 22.634 5.154 -23.245 1.00 94.00 95 ASP A C 1
ATOM 706 O O . ASP A 1 95 ? 22.900 5.652 -22.147 1.00 94.00 95 ASP A O 1
ATOM 710 N N . GLU A 1 96 ? 23.491 5.228 -24.268 1.00 93.38 96 GLU A N 1
ATOM 711 C CA . GLU A 1 96 ? 24.799 5.901 -24.192 1.00 93.38 96 GLU A CA 1
ATOM 712 C C . GLU A 1 96 ? 24.695 7.411 -23.906 1.00 93.38 96 GLU A C 1
ATOM 714 O O . GLU A 1 96 ? 25.614 7.990 -23.324 1.00 93.38 96 GLU A O 1
ATOM 719 N N . ASP A 1 97 ? 23.566 8.033 -24.259 1.00 93.56 97 ASP A N 1
ATOM 720 C CA . ASP A 1 97 ? 23.268 9.445 -24.002 1.00 93.56 97 ASP A CA 1
ATOM 721 C C . ASP A 1 97 ? 22.616 9.663 -22.619 1.00 93.56 97 ASP A C 1
ATOM 723 O O . ASP A 1 97 ? 22.383 10.801 -22.199 1.00 93.56 97 ASP A O 1
ATOM 727 N N . GLY A 1 98 ? 22.337 8.582 -21.883 1.00 93.19 98 GLY A N 1
ATOM 728 C CA . GLY A 1 98 ? 21.713 8.607 -20.564 1.00 93.19 98 GLY A CA 1
ATOM 729 C C . GLY A 1 98 ? 20.183 8.688 -20.582 1.00 93.19 98 GLY A C 1
ATOM 730 O O . GLY A 1 98 ? 19.587 8.967 -19.539 1.00 93.19 98 GLY A O 1
ATOM 731 N N . ASN A 1 99 ? 19.527 8.456 -21.722 1.00 94.62 99 ASN A N 1
ATOM 732 C CA . ASN A 1 99 ? 18.068 8.460 -21.819 1.00 94.62 99 ASN A CA 1
ATOM 733 C C . ASN A 1 99 ? 17.482 7.083 -21.473 1.00 94.62 99 ASN A C 1
ATOM 735 O O . ASN A 1 99 ? 18.023 6.058 -21.890 1.00 94.62 99 ASN A O 1
ATOM 739 N N . PRO A 1 100 ? 16.347 7.021 -20.751 1.00 94.06 100 PRO A N 1
ATOM 740 C CA . PRO A 1 100 ? 15.702 5.756 -20.427 1.00 94.06 100 PRO A CA 1
ATOM 741 C C . PRO A 1 100 ? 15.050 5.128 -21.666 1.00 94.06 100 PRO A C 1
ATOM 743 O O . PRO A 1 100 ? 14.107 5.686 -22.229 1.00 94.06 100 PRO A O 1
ATOM 746 N N . VAL A 1 101 ? 15.502 3.932 -22.045 1.00 94.81 101 VAL A N 1
ATOM 747 C CA . VAL A 1 101 ? 14.971 3.159 -23.185 1.00 94.81 101 VAL A CA 1
ATOM 748 C C . VAL A 1 101 ? 14.060 2.006 -22.761 1.00 94.81 101 VAL A C 1
ATOM 750 O O . VAL A 1 101 ? 13.194 1.581 -23.522 1.00 94.81 101 VAL A O 1
ATOM 753 N N . TYR A 1 102 ? 14.213 1.508 -21.533 1.00 94.06 102 TYR A N 1
ATOM 754 C CA . TYR A 1 102 ? 13.424 0.398 -20.996 1.00 94.06 102 TYR A CA 1
ATOM 755 C C . TYR A 1 102 ? 13.314 0.494 -19.471 1.00 94.06 102 TYR A C 1
ATOM 757 O O . TYR A 1 102 ? 14.219 1.010 -18.828 1.00 94.06 102 TYR A O 1
ATOM 765 N N . PHE A 1 103 ? 12.228 -0.015 -18.880 1.00 97.12 103 PHE A N 1
ATOM 766 C CA . PHE A 1 103 ? 12.073 -0.117 -17.425 1.00 97.12 103 PHE A CA 1
ATOM 767 C C . PHE A 1 103 ? 11.856 -1.567 -17.000 1.00 97.12 103 PHE A C 1
ATOM 769 O O . PHE A 1 103 ? 10.794 -2.154 -17.225 1.00 97.12 103 PHE A O 1
ATOM 776 N N . ALA A 1 104 ? 12.863 -2.134 -16.345 1.00 96.31 104 ALA A N 1
ATOM 777 C CA . ALA A 1 104 ? 12.838 -3.471 -15.784 1.00 96.31 104 ALA A CA 1
ATOM 778 C C . ALA A 1 104 ? 12.091 -3.458 -14.444 1.00 96.31 104 ALA A C 1
ATOM 780 O O . ALA A 1 104 ? 12.682 -3.252 -13.382 1.00 96.31 104 ALA A O 1
ATOM 781 N N . THR A 1 105 ? 10.774 -3.668 -14.480 1.00 97.75 105 THR A N 1
ATOM 782 C CA . THR A 1 105 ? 9.979 -3.728 -13.244 1.00 97.75 105 THR A CA 1
ATOM 783 C C . THR A 1 105 ? 10.354 -4.962 -12.425 1.00 97.75 105 THR A C 1
ATOM 785 O O . THR A 1 105 ? 10.323 -6.084 -12.931 1.00 97.75 105 THR A O 1
ATOM 788 N N . ARG A 1 106 ? 10.667 -4.773 -11.140 1.00 97.44 106 ARG A N 1
ATOM 789 C CA . ARG A 1 106 ? 11.041 -5.858 -10.222 1.00 97.44 106 ARG A CA 1
ATOM 790 C C . ARG A 1 106 ? 9.920 -6.264 -9.280 1.00 97.44 106 ARG A C 1
ATOM 792 O O . ARG A 1 106 ? 9.833 -7.448 -8.965 1.00 97.44 106 ARG A O 1
ATOM 799 N N . GLN A 1 107 ? 9.103 -5.314 -8.840 1.00 97.81 107 GLN A N 1
ATOM 800 C CA . GLN A 1 107 ? 7.988 -5.532 -7.917 1.00 97.81 107 GLN A CA 1
ATOM 801 C C . GLN A 1 107 ? 7.012 -4.351 -7.955 1.00 97.81 107 GLN A C 1
ATOM 803 O O . GLN A 1 107 ? 7.365 -3.264 -8.424 1.00 97.81 107 GLN A O 1
ATOM 808 N N . THR A 1 108 ? 5.831 -4.546 -7.373 1.00 98.56 108 THR A N 1
ATOM 809 C CA . THR A 1 108 ? 4.856 -3.483 -7.108 1.00 98.56 108 THR A CA 1
ATOM 810 C C . THR A 1 108 ? 4.717 -3.249 -5.606 1.00 98.56 108 THR A C 1
ATOM 812 O O . THR A 1 108 ? 4.332 -4.151 -4.866 1.00 98.56 108 THR A O 1
ATOM 815 N N . ASP A 1 109 ? 5.021 -2.032 -5.158 1.00 98.44 109 ASP A N 1
ATOM 816 C CA . ASP A 1 109 ? 4.835 -1.590 -3.776 1.00 98.44 109 ASP A CA 1
ATOM 817 C C . ASP A 1 109 ? 3.501 -0.848 -3.625 1.00 98.44 109 ASP A C 1
ATOM 819 O O . ASP A 1 109 ? 3.136 -0.017 -4.460 1.00 98.44 109 ASP A O 1
ATOM 823 N N . PHE A 1 110 ? 2.807 -1.090 -2.516 1.00 98.56 110 PHE A N 1
ATOM 824 C CA . PHE A 1 110 ? 1.557 -0.424 -2.165 1.00 98.56 110 PHE A CA 1
ATOM 825 C C . PHE A 1 110 ? 1.758 0.527 -0.990 1.00 98.56 110 PHE A C 1
ATOM 827 O O . PHE A 1 110 ? 2.389 0.182 0.010 1.00 98.56 110 PHE A O 1
ATOM 834 N N . TYR A 1 111 ? 1.180 1.720 -1.086 1.00 98.69 111 TYR A N 1
ATOM 835 C CA . TYR A 1 111 ? 1.221 2.736 -0.042 1.00 98.69 111 TYR A CA 1
ATOM 836 C C . TYR A 1 111 ? -0.200 3.170 0.282 1.00 98.69 111 TYR A C 1
ATOM 838 O O . TYR A 1 111 ? -0.919 3.624 -0.603 1.00 98.69 111 TYR A O 1
ATOM 846 N N . VAL A 1 112 ? -0.585 3.061 1.548 1.00 98.69 112 VAL A N 1
ATOM 847 C CA . VAL A 1 112 ? -1.897 3.467 2.050 1.00 98.69 112 VAL A CA 1
ATOM 848 C C . VAL A 1 112 ? -1.688 4.422 3.215 1.00 98.69 112 VAL A C 1
ATOM 850 O O . VAL A 1 112 ? -0.904 4.148 4.121 1.00 98.69 112 VAL A O 1
ATOM 853 N N . MET A 1 113 ? -2.391 5.547 3.203 1.00 98.62 113 MET A N 1
ATOM 854 C CA . MET A 1 113 ? -2.417 6.493 4.313 1.00 98.62 113 MET A 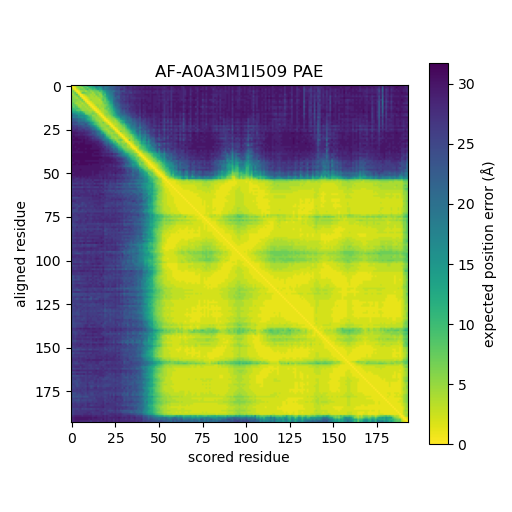CA 1
ATOM 855 C C . MET A 1 113 ? -3.854 6.651 4.791 1.00 98.62 113 MET A C 1
ATOM 857 O O . MET A 1 113 ? -4.754 6.889 3.984 1.00 98.62 113 MET A O 1
ATOM 861 N N . LEU A 1 114 ? -4.049 6.497 6.097 1.00 98.56 114 LEU A N 1
ATOM 862 C CA . LEU A 1 114 ? -5.341 6.559 6.767 1.00 98.56 114 LEU A CA 1
ATOM 863 C C . LEU A 1 114 ? -5.279 7.617 7.865 1.00 98.56 114 LEU A C 1
ATOM 865 O O . LEU A 1 114 ? -4.435 7.531 8.759 1.00 98.56 114 LEU A O 1
ATOM 869 N N . GLU A 1 115 ? -6.182 8.588 7.817 1.00 98.38 115 GLU A N 1
ATOM 870 C CA . GLU A 1 115 ? -6.403 9.501 8.938 1.00 98.38 115 GLU A CA 1
ATOM 871 C C . GLU A 1 115 ? -7.199 8.772 10.030 1.00 98.38 115 GLU A C 1
ATOM 873 O O . GLU A 1 115 ? -8.181 8.084 9.747 1.00 98.38 115 GLU A O 1
ATOM 878 N N . VAL A 1 116 ? -6.749 8.872 11.278 1.00 98.25 116 VAL A N 1
ATOM 879 C CA . VAL A 1 116 ? -7.343 8.209 12.444 1.00 98.25 116 VAL A CA 1
ATOM 880 C C . VAL A 1 116 ? -7.404 9.173 13.622 1.00 98.25 116 VAL A C 1
ATOM 882 O O . VAL A 1 116 ? -6.590 10.085 13.743 1.00 98.25 116 VAL A O 1
ATOM 885 N N . GLU A 1 117 ? -8.357 8.955 14.524 1.00 97.50 117 GLU A N 1
ATOM 886 C CA . GLU A 1 117 ? -8.538 9.824 15.692 1.00 97.50 117 GLU A CA 1
ATOM 887 C C . GLU A 1 117 ? -7.397 9.691 16.711 1.00 97.50 117 GLU A C 1
ATOM 889 O O . GLU A 1 117 ? -6.988 10.674 17.326 1.00 97.50 117 GLU A O 1
ATOM 894 N N . SER A 1 118 ? -6.875 8.474 16.894 1.00 97.31 118 SER A N 1
ATOM 895 C CA . SER A 1 118 ? -5.847 8.166 17.887 1.00 97.31 118 SER A CA 1
ATOM 896 C C . SER A 1 118 ? -4.949 7.028 17.420 1.00 97.31 118 SER A C 1
ATOM 898 O O . SER A 1 118 ? -5.426 6.002 16.936 1.00 97.31 118 SER A O 1
ATOM 900 N N . LEU A 1 119 ? -3.639 7.180 17.631 1.00 97.38 119 LEU A N 1
ATOM 901 C CA . LEU A 1 119 ? -2.660 6.110 17.411 1.00 97.38 119 LEU A CA 1
ATOM 902 C C . LEU A 1 119 ? -2.591 5.109 18.576 1.00 97.38 119 LEU A C 1
ATOM 904 O O . LEU A 1 119 ? -1.924 4.084 18.454 1.00 97.38 119 LEU A O 1
ATOM 908 N N . GLN A 1 120 ? -3.278 5.401 19.686 1.00 96.88 120 GLN A N 1
ATOM 909 C CA . GLN A 1 120 ? -3.291 4.566 20.891 1.00 96.88 120 GLN A CA 1
ATOM 910 C C . GLN A 1 120 ? -4.418 3.527 20.900 1.00 96.88 120 GLN A C 1
ATOM 912 O O . GLN A 1 120 ? -4.428 2.638 21.750 1.00 96.88 120 GLN A O 1
ATOM 917 N N . ASP A 1 121 ? -5.370 3.620 19.969 1.00 97.12 121 ASP A N 1
ATOM 918 C CA . ASP A 1 121 ? -6.441 2.633 19.823 1.00 97.12 121 ASP A CA 1
ATOM 919 C C . ASP A 1 121 ? -5.979 1.466 18.937 1.00 97.12 121 ASP A C 1
ATOM 921 O O . ASP A 1 121 ? -6.311 1.369 17.755 1.00 97.12 121 ASP A O 1
ATOM 925 N N . GLU A 1 122 ? -5.165 0.572 19.503 1.00 96.69 122 GLU A N 1
ATOM 926 C CA . GLU A 1 122 ? -4.614 -0.568 18.757 1.00 96.69 122 GLU A CA 1
ATOM 927 C C . GLU A 1 122 ? -5.689 -1.510 18.200 1.00 96.69 122 GLU A C 1
ATOM 929 O O . GLU A 1 122 ? -5.463 -2.141 17.166 1.00 96.69 122 GLU A O 1
ATOM 934 N N . ALA A 1 123 ? -6.856 -1.592 18.847 1.00 97.44 123 ALA A N 1
ATOM 935 C CA . ALA A 1 123 ? -7.975 -2.376 18.340 1.00 97.44 123 ALA A CA 1
ATOM 936 C C . ALA A 1 123 ? -8.483 -1.777 17.023 1.00 97.44 123 ALA A C 1
ATOM 938 O O . ALA A 1 123 ? -8.537 -2.475 16.009 1.00 97.44 123 ALA A O 1
ATOM 939 N N . ARG A 1 124 ? -8.747 -0.463 17.000 1.00 97.75 124 ARG A N 1
ATOM 940 C CA . ARG A 1 124 ? -9.162 0.237 15.780 1.00 97.75 124 ARG A CA 1
ATOM 941 C C . ARG A 1 124 ? -8.101 0.178 14.684 1.00 97.75 124 ARG A C 1
ATOM 943 O O . ARG A 1 124 ? -8.440 -0.075 13.528 1.00 97.75 124 ARG A O 1
ATOM 950 N N . LEU A 1 125 ? -6.830 0.406 15.023 1.00 98.25 125 LEU A N 1
ATOM 951 C CA . LEU A 1 125 ? -5.733 0.334 14.052 1.00 98.25 125 LEU A CA 1
ATOM 952 C C . LEU A 1 125 ? -5.599 -1.073 13.457 1.00 98.25 125 LEU A C 1
ATOM 954 O O . LEU A 1 125 ? -5.404 -1.215 12.251 1.00 98.25 125 LEU A O 1
ATOM 958 N N . GLY A 1 126 ? -5.737 -2.105 14.288 1.00 98.00 126 GLY A N 1
ATOM 959 C CA . GLY A 1 126 ? -5.727 -3.498 13.864 1.00 98.00 126 GLY A CA 1
ATOM 960 C C . GLY A 1 126 ? -6.877 -3.849 12.920 1.00 98.00 126 GLY A C 1
ATOM 961 O O . GLY A 1 126 ? -6.646 -4.462 11.880 1.00 98.00 126 GLY A O 1
ATOM 962 N N . ASP A 1 127 ? -8.095 -3.403 13.230 1.00 98.25 127 ASP A N 1
ATOM 963 C CA . ASP A 1 127 ? -9.265 -3.605 12.368 1.00 98.25 127 ASP A CA 1
ATOM 964 C C . ASP A 1 127 ? -9.098 -2.915 11.006 1.00 98.25 127 ASP A C 1
ATOM 966 O O . ASP A 1 127 ? -9.444 -3.475 9.963 1.00 98.25 127 ASP A O 1
ATOM 970 N N . LEU A 1 128 ? -8.560 -1.690 10.994 1.00 98.50 128 LEU A N 1
ATOM 971 C CA . LEU A 1 128 ? -8.266 -0.966 9.756 1.00 98.50 128 LEU A CA 1
ATOM 972 C C . LEU A 1 128 ? -7.175 -1.671 8.946 1.00 98.50 128 LEU A C 1
ATOM 974 O O . LEU A 1 128 ? -7.348 -1.863 7.743 1.00 98.50 128 LEU A O 1
ATOM 978 N N . LEU A 1 129 ? -6.089 -2.099 9.597 1.00 98.44 129 LEU A N 1
ATOM 979 C CA . LEU A 1 129 ? -5.017 -2.876 8.975 1.00 98.44 129 LEU A CA 1
ATOM 980 C C . LEU A 1 129 ? -5.568 -4.141 8.310 1.00 98.44 129 LEU A C 1
ATOM 982 O O . LEU A 1 129 ? -5.284 -4.392 7.142 1.00 98.44 129 LEU A O 1
ATOM 986 N N . GLU A 1 130 ? -6.387 -4.914 9.020 1.00 98.00 130 GLU A N 1
ATOM 987 C CA . GLU A 1 130 ? -6.987 -6.138 8.491 1.00 98.00 130 GLU A CA 1
ATOM 988 C C . GLU A 1 130 ? -7.843 -5.871 7.248 1.00 98.00 130 GLU A C 1
ATOM 990 O O . GLU A 1 130 ? -7.738 -6.589 6.248 1.00 98.00 130 GLU A O 1
ATOM 995 N N . ARG A 1 131 ? -8.664 -4.815 7.269 1.00 98.06 131 ARG A N 1
ATOM 996 C CA . ARG A 1 131 ? -9.496 -4.449 6.116 1.00 98.06 131 ARG A CA 1
ATOM 997 C C . ARG A 1 131 ? -8.659 -3.979 4.930 1.00 98.06 131 ARG A C 1
ATOM 999 O O . ARG A 1 131 ? -8.964 -4.365 3.803 1.00 98.06 131 ARG A O 1
ATOM 1006 N N . VAL A 1 132 ? -7.593 -3.211 5.170 1.00 98.31 132 VAL A N 1
ATOM 1007 C CA . VAL A 1 132 ? -6.646 -2.815 4.115 1.00 98.31 132 VAL A CA 1
ATOM 1008 C C . VAL A 1 132 ? -6.005 -4.045 3.481 1.00 98.31 132 VAL A C 1
ATOM 1010 O O . VAL A 1 132 ? -5.989 -4.165 2.259 1.00 98.31 132 VAL A O 1
ATOM 1013 N N . LEU A 1 133 ? -5.521 -4.990 4.289 1.00 97.75 133 LEU A N 1
ATOM 1014 C CA . LEU A 1 133 ? -4.895 -6.210 3.777 1.00 97.75 133 LEU A CA 1
ATOM 1015 C C . LEU A 1 133 ? -5.892 -7.113 3.042 1.00 97.75 133 LEU A C 1
ATOM 1017 O O . LEU A 1 133 ? -5.553 -7.706 2.021 1.00 97.75 133 LEU A O 1
ATOM 1021 N N . THR A 1 134 ? -7.140 -7.167 3.508 1.00 95.88 134 THR A N 1
ATOM 1022 C CA . THR A 1 134 ? -8.221 -7.880 2.815 1.00 95.88 134 THR A CA 1
ATOM 1023 C C . THR A 1 134 ? -8.504 -7.267 1.441 1.00 95.88 134 THR A C 1
ATOM 1025 O O . THR A 1 134 ? -8.680 -8.001 0.470 1.00 95.88 134 THR A O 1
ATOM 1028 N N . ALA A 1 135 ? -8.515 -5.934 1.331 1.00 96.50 135 ALA A N 1
ATOM 1029 C CA . ALA A 1 135 ? -8.659 -5.245 0.049 1.00 96.50 135 ALA A CA 1
ATOM 1030 C C . ALA A 1 135 ? -7.450 -5.490 -0.869 1.00 96.50 135 ALA A C 1
ATOM 1032 O O . ALA A 1 135 ? -7.632 -5.771 -2.053 1.00 96.50 135 ALA A O 1
ATOM 1033 N N . LEU A 1 136 ? -6.232 -5.465 -0.316 1.00 96.50 136 LEU A N 1
ATOM 1034 C CA . LEU A 1 136 ? -4.999 -5.755 -1.054 1.00 96.50 136 LEU A CA 1
ATOM 1035 C C . LEU A 1 136 ? -4.950 -7.184 -1.609 1.00 96.50 136 LEU A C 1
ATOM 1037 O O . LEU A 1 136 ? -4.353 -7.402 -2.658 1.00 96.50 136 LEU A O 1
ATOM 1041 N N . GLY A 1 137 ? -5.648 -8.138 -0.986 1.00 94.88 137 GLY A N 1
ATOM 1042 C CA . GLY A 1 137 ? -5.796 -9.502 -1.504 1.00 94.88 137 GLY A CA 1
ATOM 1043 C C . GLY A 1 137 ? -6.463 -9.601 -2.886 1.00 94.88 137 GLY A C 1
ATOM 1044 O O . GLY A 1 137 ? -6.425 -10.663 -3.501 1.00 94.88 137 GLY A O 1
ATOM 1045 N N . ARG A 1 138 ? -7.056 -8.511 -3.399 1.00 94.06 138 ARG A N 1
ATOM 1046 C CA . ARG A 1 138 ? -7.579 -8.412 -4.775 1.00 94.06 138 ARG A CA 1
ATOM 1047 C C . ARG A 1 138 ? -6.500 -8.129 -5.824 1.00 94.06 138 ARG A C 1
ATOM 1049 O O . ARG A 1 138 ? -6.799 -8.204 -7.010 1.00 94.06 138 ARG A O 1
ATOM 1056 N N . PHE A 1 139 ? -5.276 -7.820 -5.399 1.00 94.62 139 PHE A N 1
ATOM 1057 C CA . PHE A 1 139 ? -4.144 -7.472 -6.260 1.00 94.62 139 PHE A CA 1
ATOM 1058 C C . PHE A 1 139 ? -2.986 -8.453 -6.025 1.00 94.62 139 PHE A C 1
ATOM 1060 O O . PHE A 1 139 ? -1.959 -8.077 -5.453 1.00 94.62 139 PHE A O 1
ATOM 1067 N N . PRO A 1 140 ? -3.154 -9.737 -6.386 1.00 89.75 140 PRO A N 1
ATOM 1068 C CA . PRO A 1 140 ? -2.131 -10.741 -6.135 1.00 89.75 140 PRO A CA 1
ATOM 1069 C C . PRO A 1 140 ? -0.868 -10.458 -6.959 1.00 89.75 140 PRO A C 1
ATOM 1071 O O . PRO A 1 140 ? -0.921 -9.835 -8.020 1.00 89.75 140 PRO A O 1
ATOM 1074 N N . THR A 1 141 ? 0.279 -10.933 -6.464 1.00 83.88 141 THR A N 1
ATOM 1075 C CA . THR A 1 141 ? 1.604 -10.623 -7.040 1.00 83.88 141 THR A CA 1
ATOM 1076 C C . THR A 1 141 ? 1.687 -10.975 -8.531 1.00 83.88 141 THR A C 1
ATOM 1078 O O . THR A 1 141 ? 2.269 -10.220 -9.302 1.00 83.88 141 THR A O 1
ATOM 1081 N N . ASP A 1 142 ? 1.052 -12.071 -8.956 1.00 88.00 142 ASP A N 1
ATOM 1082 C CA . ASP A 1 142 ? 1.015 -12.543 -10.347 1.00 88.00 142 ASP A CA 1
ATOM 1083 C C . ASP A 1 142 ? 0.161 -11.676 -11.292 1.00 88.00 142 ASP A C 1
ATOM 1085 O O . ASP A 1 142 ? 0.239 -11.835 -12.510 1.00 88.00 142 ASP A O 1
ATOM 1089 N N . GLN A 1 143 ? -0.625 -10.745 -10.748 1.00 91.44 143 GLN A N 1
ATOM 1090 C CA . GLN A 1 143 ? -1.453 -9.789 -11.492 1.00 91.44 143 GLN A CA 1
ATOM 1091 C C . GLN A 1 143 ? -0.949 -8.346 -11.365 1.00 91.44 143 GLN A C 1
ATOM 1093 O O . GLN A 1 143 ? -1.564 -7.424 -11.901 1.00 91.44 143 GLN A O 1
ATOM 1098 N N . THR A 1 144 ? 0.175 -8.136 -10.680 1.00 95.69 144 THR A N 1
ATOM 1099 C CA . THR A 1 144 ? 0.812 -6.822 -10.536 1.00 95.69 144 THR A CA 1
ATOM 1100 C C . THR A 1 144 ? 2.143 -6.776 -11.286 1.00 95.69 144 THR A C 1
ATOM 1102 O O . THR A 1 144 ? 2.781 -7.813 -11.464 1.00 95.69 144 THR A O 1
ATOM 1105 N N . PRO A 1 145 ? 2.599 -5.599 -11.749 1.00 97.06 145 PRO A N 1
ATOM 1106 C CA . PRO A 1 145 ? 3.889 -5.484 -12.420 1.00 97.06 145 PRO A CA 1
ATOM 1107 C C . PRO A 1 145 ? 5.078 -5.979 -11.577 1.00 97.06 145 PRO A C 1
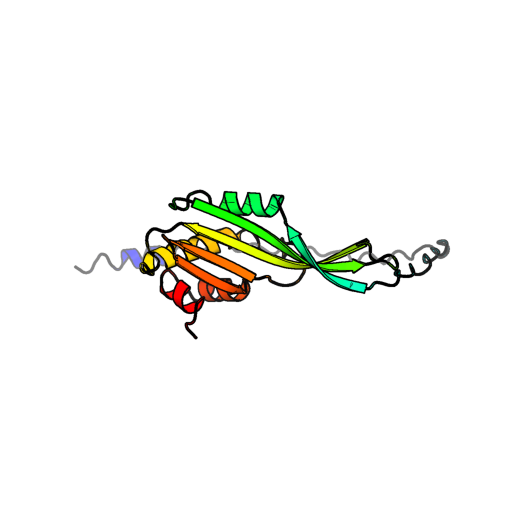ATOM 1109 O O . PRO A 1 145 ? 5.276 -5.560 -10.433 1.00 97.06 145 PRO A O 1
ATOM 1112 N N . GLY A 1 146 ? 5.933 -6.789 -12.202 1.00 95.94 146 GLY A N 1
ATOM 1113 C CA . GLY A 1 146 ? 7.175 -7.300 -11.621 1.00 95.94 146 GLY A CA 1
ATOM 1114 C C . GLY A 1 146 ? 7.047 -8.715 -11.040 1.00 95.94 146 GLY A C 1
ATOM 1115 O O . GLY A 1 146 ? 6.010 -9.069 -10.493 1.00 95.94 146 GLY A O 1
ATOM 1116 N N . PRO A 1 147 ? 8.097 -9.548 -11.143 1.00 95.00 147 PRO A N 1
ATOM 1117 C CA . PRO A 1 147 ? 8.027 -10.955 -10.744 1.00 95.00 147 PRO A CA 1
ATOM 1118 C C . PRO A 1 147 ? 8.154 -11.187 -9.232 1.00 95.00 147 PRO A C 1
ATOM 1120 O O . PRO A 1 147 ? 7.893 -12.294 -8.767 1.00 95.00 147 PRO A O 1
ATOM 1123 N N . ASN A 1 148 ? 8.615 -10.192 -8.465 1.00 96.31 148 ASN A N 1
ATOM 1124 C CA . ASN A 1 148 ? 8.845 -10.347 -7.032 1.00 96.31 148 ASN A CA 1
ATOM 1125 C C . ASN A 1 148 ? 7.679 -9.765 -6.224 1.00 96.31 148 ASN A C 1
ATOM 1127 O O . ASN A 1 148 ? 7.132 -8.726 -6.605 1.00 96.31 148 ASN A O 1
ATOM 1131 N N . PRO A 1 149 ? 7.352 -10.366 -5.067 1.00 95.06 149 PRO A N 1
ATOM 1132 C CA . PRO A 1 149 ? 6.436 -9.747 -4.123 1.00 95.06 149 PRO A CA 1
ATOM 1133 C C . PRO A 1 149 ? 7.002 -8.403 -3.656 1.00 95.06 149 PRO A C 1
ATOM 1135 O O . PRO A 1 149 ? 8.169 -8.309 -3.271 1.00 95.06 149 PRO A O 1
ATOM 1138 N N . GLY A 1 150 ? 6.170 -7.366 -3.686 1.00 96.31 150 GLY A N 1
ATOM 1139 C CA . GLY A 1 150 ? 6.544 -6.049 -3.187 1.00 96.31 150 GLY A CA 1
ATOM 1140 C C . GLY A 1 150 ? 6.258 -5.857 -1.702 1.00 96.31 150 GLY A C 1
ATOM 1141 O O . GLY A 1 150 ? 5.976 -6.793 -0.943 1.00 96.31 150 GLY A O 1
ATOM 1142 N N . TYR A 1 151 ? 6.334 -4.599 -1.284 1.00 97.81 151 TYR A N 1
ATOM 1143 C CA . TYR A 1 151 ? 6.057 -4.185 0.086 1.00 97.81 151 TYR A CA 1
ATOM 1144 C C . TYR A 1 151 ? 4.731 -3.454 0.185 1.00 97.81 151 TYR A C 1
ATOM 1146 O O . TYR A 1 151 ? 4.327 -2.714 -0.709 1.00 97.81 151 TYR A O 1
ATOM 1154 N N . VAL A 1 152 ? 4.109 -3.590 1.345 1.00 98.19 152 VAL A N 1
ATOM 1155 C CA . VAL A 1 152 ? 2.983 -2.765 1.755 1.00 98.19 152 VAL A CA 1
ATOM 1156 C C . VAL A 1 152 ? 3.494 -1.778 2.792 1.00 98.19 152 VAL A C 1
ATOM 1158 O O . VAL A 1 152 ? 4.200 -2.149 3.733 1.00 98.19 152 VAL A O 1
ATOM 1161 N N . SER A 1 153 ? 3.149 -0.508 2.616 1.00 98.38 153 SER A N 1
ATOM 1162 C CA . SER A 1 153 ? 3.347 0.521 3.621 1.00 98.38 153 SER A CA 1
ATOM 1163 C C . SER A 1 153 ? 2.016 1.142 4.005 1.00 98.38 153 SER A C 1
ATOM 1165 O O . SER A 1 153 ? 1.321 1.689 3.153 1.00 98.38 153 SER A O 1
ATOM 1167 N N . ILE A 1 154 ? 1.672 1.060 5.287 1.00 98.50 154 ILE A N 1
ATOM 1168 C CA . ILE A 1 154 ? 0.452 1.650 5.837 1.00 98.50 154 ILE A CA 1
ATOM 1169 C C . ILE A 1 154 ? 0.863 2.708 6.849 1.00 98.50 154 ILE A C 1
ATOM 1171 O O . ILE A 1 154 ? 1.577 2.408 7.805 1.00 98.50 154 ILE A O 1
ATOM 1175 N N . THR A 1 155 ? 0.413 3.936 6.634 1.00 98.56 155 THR A N 1
ATOM 1176 C CA . THR A 1 155 ? 0.629 5.058 7.544 1.00 98.56 155 THR A CA 1
ATOM 1177 C C . THR A 1 155 ? -0.693 5.429 8.194 1.00 98.56 155 THR A C 1
ATOM 1179 O O . THR A 1 155 ? -1.611 5.890 7.519 1.00 98.56 155 THR A O 1
ATOM 1182 N N . PHE A 1 156 ? -0.773 5.262 9.508 1.00 98.50 156 PHE A N 1
ATOM 1183 C CA . PHE A 1 156 ? -1.838 5.837 10.319 1.00 98.50 156 PHE A CA 1
ATOM 1184 C C . PHE A 1 156 ? -1.424 7.243 10.738 1.00 98.50 156 PHE A C 1
ATOM 1186 O O . PHE A 1 156 ? -0.341 7.418 11.299 1.00 98.50 156 PHE A O 1
ATOM 1193 N N . GLN A 1 157 ? -2.262 8.235 10.461 1.00 98.50 157 GLN A N 1
ATOM 1194 C CA . GLN A 1 157 ? -1.994 9.637 10.758 1.00 98.50 157 GLN A CA 1
ATOM 1195 C C . GLN A 1 157 ? -3.039 10.179 11.732 1.00 98.50 157 GLN A C 1
ATOM 1197 O O . GLN A 1 157 ? -4.230 10.127 11.447 1.00 98.50 157 GLN A O 1
ATOM 1202 N N . ALA A 1 158 ? -2.580 10.724 12.856 1.00 97.81 158 ALA A N 1
ATOM 1203 C CA . ALA A 1 158 ? -3.396 11.476 13.803 1.00 97.81 158 ALA A CA 1
ATOM 1204 C C . ALA A 1 158 ? -2.879 12.922 13.888 1.00 97.81 158 ALA A C 1
ATOM 1206 O O . ALA A 1 158 ? -1.912 13.299 13.219 1.00 97.81 158 ALA A O 1
ATOM 1207 N N . THR A 1 159 ? -3.516 13.763 14.703 1.00 95.31 159 THR A N 1
ATOM 1208 C CA . THR A 1 159 ? -3.128 15.174 14.847 1.00 95.31 159 THR A CA 1
ATOM 1209 C C . THR A 1 159 ? -1.671 15.317 15.302 1.00 95.31 159 THR A C 1
ATOM 1211 O O . THR A 1 159 ? -1.356 15.121 16.470 1.00 95.31 159 THR A O 1
ATOM 1214 N N . GLY A 1 160 ? -0.789 15.703 14.375 1.00 94.19 160 GLY A N 1
ATOM 1215 C CA . GLY A 1 160 ? 0.629 15.973 14.640 1.00 94.19 160 GLY A CA 1
ATOM 1216 C C . GLY A 1 160 ? 1.537 14.741 14.721 1.00 94.19 160 GLY A C 1
ATOM 1217 O O . GLY A 1 160 ? 2.741 14.906 14.898 1.00 94.19 160 GLY A O 1
ATOM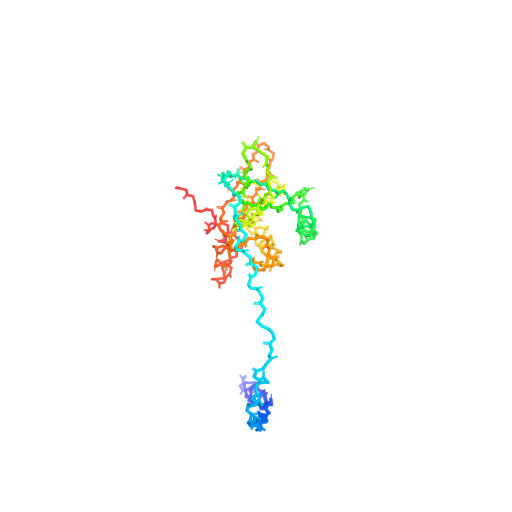 1218 N N . GLU A 1 161 ? 1.001 13.530 14.553 1.00 97.38 161 GLU A N 1
ATOM 1219 C CA . GLU A 1 161 ? 1.745 12.276 14.715 1.00 97.38 161 GLU A CA 1
ATOM 1220 C C . GLU A 1 161 ? 1.399 11.265 13.616 1.00 97.38 161 GLU A C 1
ATOM 1222 O O . GLU A 1 161 ? 0.309 11.281 13.039 1.00 97.38 161 GLU A O 1
ATOM 1227 N N . ALA A 1 162 ? 2.328 10.351 13.332 1.00 97.25 162 ALA A N 1
ATOM 1228 C CA . ALA A 1 162 ? 2.102 9.258 12.398 1.00 97.25 162 ALA A CA 1
ATOM 1229 C C . ALA A 1 162 ? 2.795 7.972 12.859 1.00 97.25 162 ALA A C 1
ATOM 1231 O O . ALA A 1 162 ? 3.917 8.005 13.367 1.00 97.25 162 ALA A O 1
ATOM 1232 N N . ARG A 1 163 ? 2.145 6.830 12.620 1.00 96.94 163 ARG A N 1
ATOM 1233 C CA . ARG A 1 163 ? 2.714 5.489 12.802 1.00 96.94 163 ARG A CA 1
ATOM 1234 C C . ARG A 1 163 ? 2.734 4.777 11.457 1.00 96.94 163 ARG A C 1
ATOM 1236 O O . ARG A 1 163 ? 1.685 4.547 10.861 1.0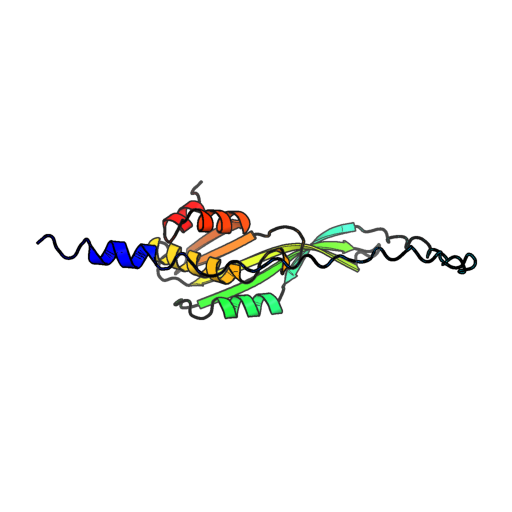0 96.94 163 ARG A O 1
ATOM 1243 N N . GLN A 1 164 ? 3.928 4.419 10.993 1.00 97.06 164 GLN A N 1
ATOM 1244 C CA . GLN A 1 164 ? 4.116 3.693 9.741 1.00 97.06 164 GLN A CA 1
ATOM 1245 C C . GLN A 1 164 ? 4.416 2.217 10.006 1.00 97.06 164 GLN A C 1
ATOM 1247 O O . GLN A 1 164 ? 5.279 1.872 10.813 1.00 97.06 164 GLN A O 1
ATOM 1252 N N . LEU A 1 165 ? 3.735 1.346 9.270 1.00 97.50 165 LEU A N 1
ATOM 1253 C CA . LEU A 1 165 ? 4.092 -0.052 9.097 1.00 97.50 165 LEU A CA 1
ATOM 1254 C C . LEU A 1 165 ? 4.676 -0.235 7.699 1.00 97.50 165 LEU A C 1
ATOM 1256 O O . LEU A 1 165 ? 4.159 0.326 6.729 1.00 97.50 165 LEU A O 1
ATOM 1260 N N . ARG A 1 166 ? 5.743 -1.025 7.589 1.00 97.00 166 ARG A N 1
ATOM 1261 C CA . ARG A 1 166 ? 6.276 -1.488 6.307 1.00 97.00 166 ARG A CA 1
ATOM 1262 C C . ARG A 1 166 ? 6.669 -2.951 6.433 1.00 97.00 166 ARG A C 1
ATOM 1264 O O . ARG A 1 166 ? 7.504 -3.290 7.263 1.00 97.00 166 ARG A O 1
ATOM 1271 N N . PHE A 1 167 ? 6.085 -3.788 5.591 1.00 97.44 167 PHE A N 1
ATOM 1272 C CA . PHE A 1 167 ? 6.295 -5.233 5.598 1.00 97.44 167 PHE A CA 1
ATOM 1273 C C . PHE A 1 167 ? 6.160 -5.791 4.178 1.00 97.44 167 PHE A C 1
ATOM 1275 O O . PHE A 1 167 ? 5.573 -5.153 3.300 1.00 97.44 167 PHE A O 1
ATOM 1282 N N . ALA A 1 168 ? 6.731 -6.970 3.937 1.00 96.44 168 ALA A N 1
ATOM 1283 C CA . ALA A 1 168 ? 6.534 -7.677 2.674 1.00 96.44 168 ALA A CA 1
ATOM 1284 C C . ALA A 1 168 ? 5.080 -8.162 2.573 1.00 96.44 168 ALA A C 1
ATOM 1286 O O . ALA A 1 168 ? 4.508 -8.602 3.574 1.00 96.44 168 ALA A O 1
ATOM 1287 N N . ILE A 1 169 ? 4.487 -8.141 1.376 1.00 95.62 169 ILE A N 1
ATOM 1288 C CA . ILE A 1 169 ? 3.103 -8.612 1.191 1.00 95.62 169 ILE A CA 1
ATOM 1289 C C . ILE A 1 169 ? 2.933 -10.073 1.645 1.00 95.62 169 ILE A C 1
ATOM 1291 O O . ILE A 1 169 ? 1.966 -10.412 2.321 1.00 95.62 169 ILE A O 1
ATOM 1295 N N . THR A 1 170 ? 3.950 -10.907 1.416 1.00 95.62 170 THR A N 1
ATOM 1296 C CA . THR A 1 170 ? 3.980 -12.315 1.838 1.00 95.62 170 THR A CA 1
ATOM 1297 C C . THR A 1 170 ? 3.951 -12.495 3.357 1.00 95.62 170 THR A C 1
ATOM 1299 O O . THR A 1 170 ? 3.377 -13.470 3.843 1.00 95.62 170 THR A O 1
ATOM 1302 N N . GLN A 1 171 ? 4.523 -11.558 4.124 1.00 96.44 171 GLN A N 1
ATOM 1303 C CA . GLN A 1 171 ? 4.467 -11.569 5.590 1.00 96.44 171 GLN A CA 1
ATOM 1304 C C . GLN A 1 171 ? 3.039 -11.305 6.082 1.00 96.44 171 GLN A C 1
ATOM 1306 O O . GLN A 1 171 ? 2.555 -12.000 6.974 1.00 96.44 171 GLN A O 1
ATOM 1311 N N . ALA A 1 172 ? 2.347 -10.336 5.477 1.00 96.62 172 ALA A N 1
ATOM 1312 C CA . ALA A 1 172 ? 0.954 -10.039 5.796 1.00 96.62 172 ALA A CA 1
ATOM 1313 C C . ALA A 1 172 ? 0.019 -11.200 5.442 1.00 96.62 172 ALA A C 1
ATOM 1315 O O . ALA A 1 172 ? -0.808 -11.599 6.261 1.00 96.62 172 ALA A O 1
ATOM 1316 N N . GLU A 1 173 ? 0.183 -11.793 4.259 1.00 95.56 173 GLU A N 1
ATOM 1317 C CA . GLU A 1 173 ? -0.584 -12.974 3.864 1.00 95.56 173 GLU A CA 1
ATOM 1318 C C . GLU A 1 173 ? -0.371 -14.147 4.829 1.00 95.56 173 GLU A C 1
ATOM 1320 O O . GLU A 1 173 ? -1.325 -14.841 5.183 1.00 95.56 173 GLU A O 1
ATOM 1325 N N . GLN A 1 174 ? 0.870 -14.368 5.274 1.00 96.75 174 GLN A N 1
ATOM 1326 C CA . GLN A 1 174 ? 1.183 -15.419 6.237 1.00 96.75 174 GLN A CA 1
ATOM 1327 C C . GLN A 1 174 ? 0.501 -15.170 7.585 1.00 96.75 174 GLN A C 1
ATOM 1329 O O . GLN A 1 174 ? -0.173 -16.068 8.087 1.00 96.75 174 GLN A O 1
ATOM 1334 N N . ALA A 1 175 ? 0.592 -13.951 8.122 1.00 97.50 175 ALA A N 1
ATOM 1335 C CA . ALA A 1 175 ? -0.079 -13.573 9.364 1.00 97.50 175 ALA A CA 1
ATOM 1336 C C . ALA A 1 175 ? -1.604 -13.789 9.281 1.00 97.50 175 ALA A C 1
ATOM 1338 O O . ALA A 1 175 ? -2.222 -14.333 10.199 1.00 97.50 175 ALA A O 1
ATOM 1339 N N . LEU A 1 176 ? -2.220 -13.437 8.147 1.00 96.81 176 LEU A N 1
ATOM 1340 C CA . LEU A 1 176 ? -3.647 -13.669 7.924 1.00 96.81 176 LEU A CA 1
ATOM 1341 C C . LEU A 1 176 ? -4.000 -15.164 7.850 1.00 96.81 176 LEU A C 1
ATOM 1343 O O . LEU A 1 176 ? -5.035 -15.556 8.404 1.00 96.81 176 LEU A O 1
ATOM 1347 N N . ARG A 1 177 ? -3.159 -15.996 7.213 1.00 96.69 177 ARG A N 1
ATOM 1348 C CA . ARG A 1 177 ? -3.319 -17.465 7.158 1.00 96.69 177 ARG A CA 1
ATOM 1349 C C . ARG A 1 177 ? -3.180 -18.128 8.527 1.00 96.69 177 ARG A C 1
ATOM 1351 O O . ARG A 1 177 ? -3.876 -19.102 8.793 1.00 96.69 177 ARG A O 1
ATOM 1358 N N . GLU A 1 178 ? -2.337 -17.584 9.397 1.00 97.94 178 GLU A N 1
ATOM 1359 C CA . GLU A 1 178 ? -2.180 -18.025 10.792 1.00 97.94 178 GLU A CA 1
ATOM 1360 C C . GLU A 1 178 ? -3.364 -17.627 11.686 1.00 97.94 178 GLU A C 1
ATOM 1362 O O . GLU A 1 178 ? -3.428 -18.017 12.850 1.00 97.94 178 GLU A O 1
ATOM 1367 N N . GLY A 1 179 ? -4.331 -16.881 11.146 1.00 97.75 179 GLY A N 1
ATOM 1368 C CA . GLY A 1 179 ? -5.513 -16.451 11.883 1.00 97.75 179 GLY A CA 1
ATOM 1369 C C . GLY A 1 179 ? -5.277 -15.218 12.752 1.00 97.75 179 GLY A C 1
ATOM 1370 O O . GLY A 1 179 ? -6.129 -14.915 13.582 1.00 97.75 179 GLY A O 1
ATOM 1371 N N . LEU A 1 180 ? -4.169 -14.487 12.561 1.00 98.12 180 LEU A N 1
ATOM 1372 C CA . LEU A 1 180 ? -3.939 -13.220 13.256 1.00 98.12 180 LEU A CA 1
ATOM 1373 C C . LEU A 1 180 ? -4.911 -12.156 12.743 1.00 98.12 180 LEU A C 1
ATOM 1375 O O . LEU A 1 180 ? -5.133 -12.026 11.535 1.00 98.12 180 LEU A O 1
ATOM 1379 N N . ARG A 1 181 ? -5.518 -11.415 13.668 1.00 98.12 181 ARG A N 1
ATOM 1380 C CA . ARG A 1 181 ? -6.588 -10.437 13.419 1.00 98.12 181 ARG A CA 1
ATOM 1381 C C . ARG A 1 181 ? -6.428 -9.239 14.352 1.00 98.12 181 ARG A C 1
ATOM 1383 O O . ARG A 1 181 ? -5.719 -9.345 15.356 1.00 98.12 181 ARG A O 1
ATOM 1390 N N . GLY A 1 182 ? -7.072 -8.116 14.035 1.00 96.50 182 GLY A N 1
ATOM 1391 C CA . GLY A 1 182 ? -7.102 -6.933 14.906 1.00 96.50 182 GLY A CA 1
ATOM 1392 C C . GLY A 1 182 ? -5.723 -6.520 15.453 1.00 96.50 182 GLY A C 1
ATOM 1393 O O . GLY A 1 182 ? -4.735 -6.438 14.717 1.00 96.50 182 GLY A O 1
ATOM 1394 N N . ALA A 1 183 ? -5.635 -6.267 16.761 1.00 96.44 183 ALA A N 1
ATOM 1395 C CA . ALA A 1 183 ? -4.397 -5.832 17.418 1.00 96.44 183 ALA A CA 1
ATOM 1396 C C . ALA A 1 183 ? -3.261 -6.878 17.365 1.00 96.44 183 ALA A C 1
ATOM 1398 O O . ALA A 1 183 ? -2.085 -6.514 17.403 1.00 96.44 183 ALA A O 1
ATOM 1399 N N . ASP A 1 184 ? -3.571 -8.173 17.255 1.00 97.19 184 ASP A N 1
ATOM 1400 C CA . ASP A 1 184 ? -2.550 -9.226 17.140 1.00 97.19 184 ASP A CA 1
ATOM 1401 C C . ASP A 1 184 ? -1.851 -9.155 15.781 1.00 97.19 184 ASP A C 1
ATOM 1403 O O . ASP A 1 184 ? -0.625 -9.243 15.703 1.00 97.19 184 ASP A O 1
ATOM 1407 N N . LEU A 1 185 ? -2.625 -8.911 14.719 1.00 97.75 185 LEU A N 1
ATOM 1408 C CA . LEU A 1 185 ? -2.105 -8.668 13.374 1.00 97.75 185 LEU A CA 1
ATOM 1409 C C . LEU A 1 185 ? -1.241 -7.401 13.329 1.00 97.75 185 LEU A C 1
ATOM 1411 O O . LEU A 1 185 ? -0.149 -7.422 12.761 1.00 97.75 185 LEU A O 1
ATOM 1415 N N . LEU A 1 186 ? -1.696 -6.321 13.975 1.00 97.56 186 LEU A N 1
ATOM 1416 C CA . LEU A 1 186 ? -0.943 -5.068 14.084 1.00 97.56 186 LEU A CA 1
ATOM 1417 C C . LEU A 1 186 ? 0.428 -5.283 14.733 1.00 97.56 186 LEU A C 1
ATOM 1419 O O . LEU A 1 186 ? 1.440 -4.832 14.198 1.00 97.56 186 LEU A O 1
ATOM 1423 N N . ARG A 1 187 ? 0.474 -6.002 15.859 1.00 95.81 187 ARG A N 1
ATOM 1424 C CA . ARG A 1 187 ? 1.721 -6.290 16.582 1.00 95.81 187 ARG A CA 1
ATOM 1425 C C . ARG A 1 187 ? 2.644 -7.222 15.800 1.00 95.81 187 ARG A C 1
ATOM 1427 O O . ARG A 1 187 ? 3.851 -7.007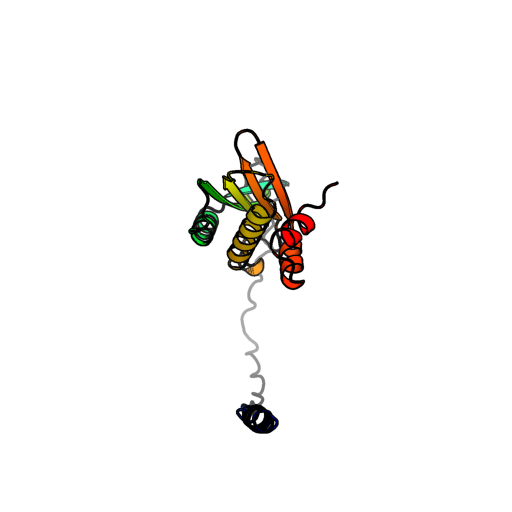 15.796 1.00 95.81 187 ARG A O 1
ATOM 1434 N N . ALA A 1 188 ? 2.097 -8.213 15.096 1.00 96.25 188 ALA A N 1
ATOM 1435 C CA . ALA A 1 188 ? 2.890 -9.132 14.278 1.00 96.25 188 ALA A CA 1
ATOM 1436 C C . ALA A 1 188 ? 3.563 -8.447 13.074 1.00 96.25 188 ALA A C 1
ATOM 1438 O O . ALA A 1 188 ? 4.665 -8.831 12.679 1.00 96.25 188 ALA A O 1
ATOM 1439 N N . LEU A 1 189 ? 2.917 -7.428 12.498 1.00 95.69 189 LEU A N 1
ATOM 1440 C CA . LEU A 1 189 ? 3.419 -6.679 11.337 1.00 95.69 189 LEU A CA 1
ATOM 1441 C C . LEU A 1 189 ? 4.159 -5.383 11.702 1.00 95.69 189 LEU A C 1
ATOM 1443 O O . LEU A 1 189 ? 4.738 -4.733 10.831 1.00 95.69 189 LEU A O 1
ATOM 1447 N N . HIS A 1 190 ? 4.173 -5.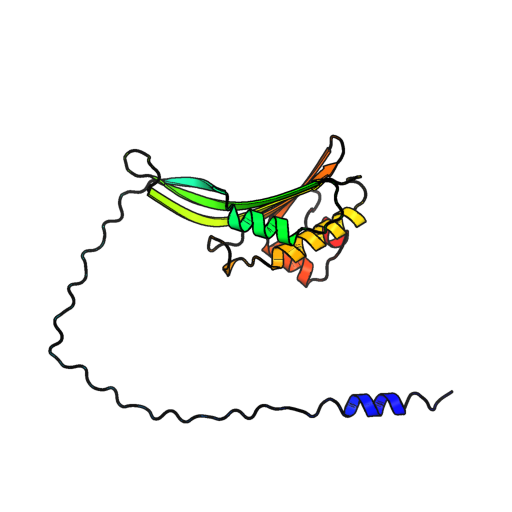022 12.982 1.00 89.12 190 HIS A N 1
ATOM 1448 C CA . HIS A 1 190 ? 4.978 -3.942 13.542 1.00 89.12 190 HIS A CA 1
ATOM 1449 C C . HIS A 1 190 ? 5.678 -4.426 14.815 1.00 89.12 190 HIS A C 1
ATOM 1451 O O . HIS A 1 190 ? 5.340 -3.957 15.908 1.00 89.12 190 HIS A O 1
ATOM 1457 N N . PRO A 1 191 ? 6.626 -5.376 14.708 1.00 66.88 191 PRO A N 1
ATOM 1458 C CA . PRO A 1 191 ? 7.434 -5.742 15.856 1.00 66.88 191 PRO A CA 1
ATOM 1459 C C . PRO A 1 191 ? 8.186 -4.487 16.299 1.00 66.88 191 PRO A C 1
ATOM 1461 O O . PRO A 1 191 ? 8.963 -3.914 15.533 1.00 66.88 191 PRO A O 1
ATOM 1464 N N . THR A 1 192 ? 7.896 -4.017 17.510 1.00 58.94 192 THR A N 1
ATOM 1465 C CA . THR A 1 192 ? 8.692 -2.975 18.155 1.00 58.94 192 THR A CA 1
ATOM 1466 C C . THR A 1 192 ? 10.154 -3.436 18.148 1.00 58.94 192 THR A C 1
ATOM 1468 O O . THR A 1 192 ? 10.394 -4.609 18.452 1.00 58.94 192 THR A O 1
ATOM 1471 N N . PRO A 1 193 ? 11.110 -2.576 17.756 1.00 48.28 193 PRO A N 1
ATOM 1472 C CA . PRO A 1 193 ? 12.526 -2.911 17.849 1.00 48.28 193 PRO A CA 1
ATOM 1473 C C . PRO A 1 193 ? 12.951 -3.222 19.289 1.00 48.28 193 PRO A C 1
ATOM 1475 O O . PRO A 1 193 ? 12.325 -2.680 20.232 1.00 48.28 193 PRO A O 1
#

Secondary structure (DSSP, 8-state):
--SSHHHHHHHHSSSS------------------PPPTT-----PPPP--PPP-EEEEEEEE-HHHHHHHHHHTTT---S-EEEEEEEEEEEEE-TTS-EEEEEEEEEEEEEEEE-S-TT-HHHHHHHHHHHHHHHTTS-GGGSSSSB--EEEEEEEETTEEEEEEEEHHHHHHHHHTT--HHHHHHHHS---

Nearest PDB structures (foldseek):
  4z0v-assembly1_A  TM=3.432E-01  e=3.976E-02  Homo sapiens
  4z2b-assembly1_A  TM=3.165E-01  e=2.575E-02  Homo sapiens
  7lrd-assembly1_A  TM=3.171E-01  e=6.533E-02  Homo sapiens
  8flj-assembly1_N  TM=4.450E-01  e=1.456E+00  Pseudomonas aeruginosa PA14
  7eg0-assembly1_B  TM=2.643E-01  e=2.560E-01  Homo sapiens

Solvent-accessible surface area (backbone atoms only — not comparable to full-atom values): 11579 Å² total; per-residue (Å²): 144,87,74,72,71,66,64,59,59,59,62,69,67,69,74,80,80,82,79,84,81,80,82,77,81,78,81,73,78,83,75,75,81,77,77,75,72,96,74,68,77,80,76,77,73,75,75,81,78,77,75,72,75,65,54,75,40,85,43,76,42,80,34,66,71,59,10,50,53,50,39,57,56,52,58,86,61,97,48,93,42,76,50,43,42,30,31,34,35,29,27,32,29,18,43,95,89,65,49,75,76,46,71,52,52,43,14,40,32,40,42,37,40,36,39,45,92,54,90,80,46,46,57,60,52,7,48,51,50,50,52,52,54,59,40,50,64,76,62,46,55,94,80,42,62,26,90,40,78,26,37,40,33,43,33,43,32,31,93,95,47,73,52,76,36,68,44,48,47,66,57,53,54,47,42,51,72,74,66,45,52,32,44,58,35,44,45,72,56,46,66,78,129